Protein AF-A0A6S6XS51-F1 (afdb_monomer)

Structure (mmCIF, N/CA/C/O backbone):
data_AF-A0A6S6XS51-F1
#
_entry.id   AF-A0A6S6XS51-F1
#
loop_
_atom_site.group_PDB
_atom_site.id
_atom_site.type_symbol
_atom_site.label_atom_id
_atom_site.label_alt_id
_atom_site.label_comp_id
_atom_site.label_asym_id
_atom_site.label_entity_id
_atom_site.label_seq_id
_atom_site.pdbx_PDB_ins_code
_atom_site.Cartn_x
_atom_site.Cartn_y
_atom_site.Cartn_z
_atom_site.occupancy
_atom_site.B_iso_or_equiv
_atom_site.auth_seq_id
_atom_site.auth_comp_id
_atom_site.auth_asym_id
_atom_site.auth_atom_id
_atom_site.pdbx_PDB_model_num
ATOM 1 N N . MET A 1 1 ? -3.916 17.243 14.306 1.00 49.25 1 MET A N 1
ATOM 2 C CA . MET A 1 1 ? -4.806 17.433 13.132 1.00 49.25 1 MET A CA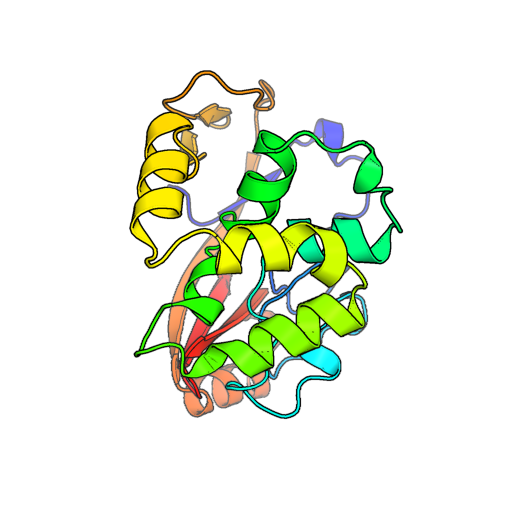 1
ATOM 3 C C . MET A 1 1 ? -4.189 16.606 12.017 1.00 49.25 1 MET A C 1
ATOM 5 O O . MET A 1 1 ? -2.986 16.738 11.854 1.00 49.25 1 MET A O 1
ATOM 9 N N . ASN A 1 2 ? -4.964 15.730 11.362 1.00 62.34 2 ASN A N 1
ATOM 10 C CA . ASN A 1 2 ? -4.573 14.542 10.555 1.00 62.34 2 ASN A CA 1
ATOM 11 C C . ASN A 1 2 ? -4.765 13.178 11.249 1.00 62.34 2 ASN A C 1
ATOM 13 O O . ASN A 1 2 ? -4.697 12.149 10.586 1.00 62.34 2 ASN A O 1
ATOM 17 N N . ASP A 1 3 ? -5.085 13.150 12.544 1.00 78.31 3 ASP A N 1
ATOM 18 C CA . ASP A 1 3 ? -5.261 11.900 13.296 1.00 78.31 3 ASP A CA 1
ATOM 19 C C . ASP A 1 3 ? -6.752 11.600 13.509 1.00 78.31 3 ASP A C 1
ATOM 21 O O . ASP A 1 3 ? -7.305 11.740 14.604 1.00 78.31 3 ASP A O 1
ATOM 25 N N . GLY A 1 4 ? -7.446 11.237 12.431 1.00 87.94 4 GLY A N 1
ATOM 26 C CA . GLY A 1 4 ? -8.860 10.878 12.506 1.00 87.94 4 GLY A CA 1
ATOM 27 C C . GLY A 1 4 ? -9.428 10.317 11.212 1.00 87.94 4 GLY A C 1
ATOM 28 O O . GLY A 1 4 ? -8.822 10.442 10.149 1.00 87.94 4 GLY A O 1
ATOM 29 N N . LEU A 1 5 ? -10.616 9.719 11.309 1.00 89.25 5 LEU A N 1
ATOM 30 C CA . LEU A 1 5 ? -11.435 9.427 10.139 1.00 89.25 5 LEU A CA 1
ATOM 31 C C . LEU A 1 5 ? -12.267 10.664 9.804 1.00 89.25 5 LEU A C 1
ATOM 33 O O . LEU A 1 5 ? -13.038 11.141 10.637 1.00 89.25 5 LEU A O 1
ATOM 37 N N . TYR A 1 6 ? -12.137 11.148 8.575 1.00 92.38 6 TYR A N 1
ATOM 38 C CA . TYR A 1 6 ? -12.893 12.279 8.052 1.00 92.38 6 TYR A CA 1
ATOM 39 C C . TYR A 1 6 ? -13.850 11.801 6.961 1.00 92.38 6 TYR A C 1
ATOM 41 O O . TYR A 1 6 ? -13.455 11.051 6.071 1.00 92.38 6 TYR A O 1
ATOM 49 N N . LEU A 1 7 ? -15.106 12.238 7.025 1.00 92.75 7 LEU A N 1
ATOM 50 C CA . LEU A 1 7 ? -16.171 11.823 6.115 1.00 92.75 7 LEU A CA 1
ATOM 51 C C . LEU A 1 7 ? -16.839 13.043 5.493 1.00 92.75 7 LEU A C 1
ATOM 53 O O . LEU A 1 7 ? -17.170 13.990 6.197 1.00 92.75 7 LEU A O 1
ATOM 57 N N . ASN A 1 8 ? -17.113 13.007 4.192 1.00 94.19 8 ASN A N 1
ATOM 58 C CA . ASN A 1 8 ? -18.037 13.960 3.582 1.00 94.19 8 ASN A CA 1
ATOM 59 C C . ASN A 1 8 ? -19.480 13.423 3.739 1.00 94.19 8 ASN A C 1
ATOM 61 O O . ASN A 1 8 ? -19.788 12.396 3.129 1.00 94.19 8 ASN A O 1
ATOM 65 N N . PRO A 1 9 ? -20.367 14.072 4.522 1.00 90.38 9 PRO A N 1
ATOM 66 C CA . PRO A 1 9 ? -21.686 13.521 4.862 1.00 90.38 9 PRO A CA 1
ATOM 67 C C . PRO A 1 9 ? -22.602 13.265 3.659 1.00 90.38 9 PRO A C 1
ATOM 69 O O . PRO A 1 9 ? -23.402 12.332 3.676 1.00 90.38 9 PRO A O 1
ATOM 72 N N . GLU A 1 10 ? -22.482 14.076 2.609 1.00 91.19 10 GLU A N 1
ATOM 73 C CA . GLU A 1 10 ? -23.309 13.959 1.407 1.00 91.19 10 GLU A CA 1
ATOM 74 C C . GLU A 1 10 ? -22.890 12.757 0.560 1.00 91.19 10 GLU A C 1
ATOM 76 O O . GLU A 1 10 ? -23.726 11.977 0.105 1.00 91.19 10 GLU A O 1
ATOM 81 N N . ARG A 1 11 ? -21.578 12.563 0.388 1.00 90.50 11 ARG A N 1
ATOM 82 C CA . ARG A 1 11 ? -21.014 11.500 -0.452 1.00 90.50 11 ARG A CA 1
ATOM 83 C C . ARG A 1 11 ? -21.170 10.111 0.155 1.00 90.50 11 ARG A C 1
ATOM 85 O O . ARG A 1 11 ? -21.240 9.153 -0.618 1.00 90.50 11 ARG A O 1
ATOM 92 N N . VAL A 1 12 ? -21.216 10.005 1.486 1.00 91.00 12 VAL A N 1
ATOM 93 C CA . VAL A 1 12 ? -21.324 8.724 2.214 1.00 91.00 12 VAL A CA 1
ATOM 94 C C . VAL A 1 12 ? -22.766 8.272 2.455 1.00 91.00 12 VAL A C 1
ATOM 96 O O . VAL A 1 12 ? -22.981 7.134 2.864 1.00 91.00 12 VAL A O 1
ATOM 99 N N . LYS A 1 13 ? -23.771 9.127 2.221 1.00 90.25 13 LYS A N 1
ATOM 100 C CA . LYS A 1 13 ? -25.168 8.812 2.554 1.00 90.25 13 LYS A CA 1
ATOM 101 C C . LYS A 1 13 ? -25.643 7.543 1.836 1.00 90.25 13 LYS A C 1
ATOM 103 O O . LYS A 1 13 ? -25.694 7.501 0.609 1.00 90.25 13 LYS A O 1
ATOM 108 N N . GLY A 1 14 ? -26.020 6.529 2.621 1.00 90.44 14 GLY A N 1
ATOM 109 C CA . GLY A 1 14 ? -26.513 5.243 2.118 1.00 90.44 14 GLY A CA 1
ATOM 110 C C . GLY A 1 14 ? -25.449 4.376 1.439 1.00 90.44 14 GLY A C 1
ATOM 111 O O . GLY A 1 14 ? -25.806 3.422 0.756 1.00 90.44 14 GLY A O 1
ATOM 112 N N . LYS A 1 15 ? -24.161 4.708 1.594 1.00 90.31 15 LYS A N 1
ATOM 113 C CA . LYS A 1 15 ? -23.052 3.946 1.022 1.00 90.31 15 LYS A CA 1
ATOM 114 C C . LYS A 1 15 ? -22.234 3.283 2.111 1.00 90.31 15 LYS A C 1
ATOM 116 O O . LYS A 1 15 ? -21.959 3.869 3.155 1.00 90.31 15 LYS A O 1
ATOM 121 N N . GLU A 1 16 ? -21.795 2.077 1.810 1.00 90.69 16 GLU A N 1
ATOM 122 C CA . GLU A 1 16 ? -20.793 1.378 2.593 1.00 90.69 16 GLU A CA 1
ATOM 123 C C . GLU A 1 16 ? -19.388 1.848 2.171 1.00 90.69 16 GLU A C 1
ATOM 125 O O . GLU A 1 16 ? -19.126 1.974 0.968 1.00 90.69 16 GLU A O 1
ATOM 130 N N . PRO A 1 17 ? -18.485 2.152 3.117 1.00 90.69 17 PRO A N 1
ATOM 131 C CA . PRO A 1 17 ? -17.127 2.559 2.787 1.00 90.69 17 PRO A CA 1
ATOM 132 C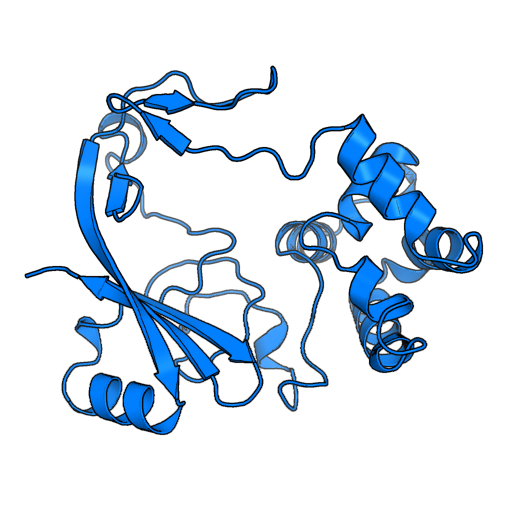 C . PRO A 1 17 ? -16.306 1.376 2.260 1.00 90.69 17 PRO A C 1
ATOM 134 O O . PRO A 1 17 ? -16.351 0.278 2.808 1.00 90.69 17 PRO A O 1
ATOM 137 N N . ILE A 1 18 ? -15.503 1.636 1.228 1.00 94.50 18 ILE A N 1
ATOM 138 C CA . ILE A 1 18 ? -14.438 0.739 0.775 1.00 94.50 18 ILE A CA 1
ATOM 139 C C . ILE A 1 18 ? -13.127 1.482 0.980 1.00 94.50 18 ILE A C 1
ATOM 141 O O . ILE A 1 18 ? -12.919 2.555 0.408 1.00 94.50 18 ILE A O 1
ATOM 145 N N . TYR A 1 19 ? -12.260 0.928 1.815 1.00 94.69 19 TYR A N 1
ATOM 146 C CA . TYR A 1 19 ? -10.977 1.537 2.129 1.00 94.69 19 TYR A CA 1
ATOM 147 C C . TYR A 1 19 ? -9.912 1.088 1.126 1.00 94.69 19 TYR A C 1
ATOM 149 O O . TYR A 1 19 ? -9.912 -0.054 0.673 1.00 94.69 19 TYR A O 1
ATOM 157 N N . VAL A 1 20 ? -9.003 1.990 0.767 1.00 95.44 20 VAL A N 1
ATOM 158 C CA . VAL A 1 20 ? -7.907 1.714 -0.168 1.00 95.44 20 VAL A CA 1
ATOM 159 C C . VAL A 1 20 ? -6.609 2.082 0.522 1.00 95.44 20 VAL A C 1
ATOM 161 O O . VAL A 1 20 ? -6.509 3.180 1.064 1.00 95.44 20 VAL A O 1
ATOM 164 N N . ASP A 1 21 ? -5.649 1.161 0.502 1.00 94.19 21 ASP A N 1
ATOM 165 C CA . ASP A 1 21 ? -4.347 1.312 1.157 1.00 94.19 21 ASP A CA 1
ATOM 166 C C . ASP A 1 21 ? -4.469 1.606 2.664 1.00 94.19 21 ASP A C 1
ATOM 168 O O . ASP A 1 21 ? -3.801 2.462 3.243 1.00 94.19 21 ASP A O 1
ATOM 172 N N . LEU A 1 22 ? -5.409 0.910 3.310 1.00 93.38 22 LEU A N 1
ATOM 173 C CA . LEU A 1 22 ? -5.670 1.047 4.736 1.00 93.38 22 LEU A CA 1
ATOM 174 C C . LEU A 1 22 ? -5.997 -0.317 5.339 1.00 93.38 22 LEU A C 1
ATOM 176 O O . LEU A 1 22 ? -7.063 -0.878 5.087 1.00 93.38 22 LEU A O 1
ATOM 180 N N . SER A 1 23 ? -5.097 -0.812 6.185 1.00 94.81 23 SER A N 1
ATOM 181 C CA . SER A 1 23 ? -5.157 -2.135 6.824 1.00 94.81 23 SER A CA 1
ATOM 182 C C . SER A 1 23 ? -6.182 -2.214 7.949 1.00 94.81 23 SER A C 1
ATOM 184 O O . SER A 1 23 ? -5.832 -2.431 9.112 1.00 94.81 23 SER A O 1
ATOM 186 N N . ILE A 1 24 ? -7.447 -1.961 7.622 1.00 95.69 24 ILE A N 1
ATOM 187 C CA . ILE A 1 24 ? -8.565 -2.028 8.561 1.00 95.69 24 ILE A CA 1
ATOM 188 C C . ILE A 1 24 ? -8.792 -3.459 9.053 1.00 95.69 24 ILE A C 1
ATOM 190 O O . ILE A 1 24 ? -8.670 -4.422 8.296 1.00 95.69 24 ILE A O 1
ATOM 194 N N . THR A 1 25 ? -9.154 -3.593 10.326 1.00 95.62 25 THR A N 1
ATOM 195 C CA . THR A 1 25 ? -9.423 -4.897 10.950 1.00 95.62 25 THR A CA 1
ATOM 196 C C . THR A 1 25 ? -10.759 -5.505 10.525 1.00 95.62 25 THR A C 1
ATOM 198 O O . THR A 1 25 ? -10.885 -6.725 10.540 1.00 95.62 25 THR A O 1
ATOM 201 N N . HIS A 1 26 ? -11.727 -4.677 10.115 1.00 94.25 26 HIS A N 1
ATOM 202 C CA . HIS A 1 26 ? -13.081 -5.090 9.729 1.00 94.25 26 HIS A CA 1
ATOM 203 C C . HIS A 1 26 ? -13.658 -4.164 8.647 1.00 94.25 26 HIS A C 1
ATOM 205 O O . HIS A 1 26 ? -13.450 -2.949 8.717 1.00 94.25 26 HIS A O 1
ATOM 211 N N . GLY A 1 27 ? -14.421 -4.726 7.702 1.00 95.38 27 GLY A N 1
ATOM 212 C CA . GLY A 1 27 ? -15.061 -4.019 6.587 1.00 95.38 27 GLY A CA 1
ATOM 213 C C . GLY A 1 27 ? -14.307 -4.153 5.259 1.00 95.38 27 GLY A C 1
ATOM 214 O O . GLY A 1 27 ? -13.221 -4.724 5.187 1.00 95.38 27 GLY A O 1
ATOM 215 N N . LYS A 1 28 ? -14.864 -3.605 4.179 1.00 97.31 28 LYS A N 1
ATOM 216 C CA . LYS A 1 28 ? -14.323 -3.789 2.822 1.00 97.31 28 LYS A CA 1
ATOM 217 C C . LYS A 1 28 ? -13.053 -2.974 2.585 1.00 97.31 28 LYS A C 1
ATOM 219 O O . LYS A 1 28 ? -13.068 -1.748 2.721 1.00 97.31 28 LYS A O 1
ATOM 224 N N . CYS A 1 29 ? -11.971 -3.629 2.161 1.00 97.25 29 CYS A N 1
ATOM 225 C CA . CYS A 1 29 ? -10.754 -2.934 1.737 1.00 97.25 29 CYS A CA 1
ATOM 226 C C . CYS A 1 29 ? -10.005 -3.568 0.569 1.00 97.25 29 CYS A C 1
ATOM 228 O O . CYS A 1 29 ? -10.083 -4.769 0.325 1.00 97.25 29 CYS A O 1
ATOM 230 N N . PHE A 1 30 ? -9.222 -2.729 -0.105 1.00 97.94 30 PHE A N 1
ATOM 231 C CA . PHE A 1 30 ? -8.054 -3.128 -0.878 1.00 97.94 30 PHE A CA 1
ATOM 232 C C . PHE A 1 30 ? -6.808 -2.668 -0.133 1.00 97.94 30 PHE A C 1
ATOM 234 O O . PHE A 1 30 ? -6.682 -1.486 0.189 1.00 97.94 30 PHE A O 1
ATOM 241 N N . ASP A 1 31 ? -5.896 -3.590 0.139 1.00 96.19 31 ASP A N 1
ATOM 242 C CA . ASP A 1 31 ? -4.691 -3.306 0.913 1.00 96.19 31 ASP A CA 1
ATOM 243 C C . ASP A 1 31 ? -3.518 -4.159 0.423 1.00 96.19 31 ASP A C 1
ATOM 245 O O . ASP A 1 31 ? -3.703 -5.207 -0.193 1.00 96.19 31 ASP A O 1
ATOM 249 N N . ASN A 1 32 ? -2.301 -3.722 0.715 1.00 95.38 32 ASN A N 1
ATOM 250 C CA . ASN A 1 32 ? -1.058 -4.429 0.433 1.00 95.38 32 ASN A CA 1
ATOM 251 C C . ASN A 1 32 ? -0.229 -4.682 1.702 1.00 95.38 32 ASN A C 1
ATOM 253 O O . ASN A 1 32 ? 0.829 -5.302 1.619 1.00 95.38 32 ASN A O 1
ATOM 257 N N . HIS A 1 33 ? -0.637 -4.222 2.884 1.00 95.25 33 HIS A N 1
ATOM 258 C CA . HIS A 1 33 ? 0.169 -4.411 4.086 1.00 95.25 33 HIS A CA 1
ATOM 259 C C . HIS A 1 33 ? 0.042 -5.838 4.628 1.00 95.25 33 HIS A C 1
ATOM 261 O O . HIS A 1 33 ? -0.990 -6.497 4.517 1.00 95.25 33 HIS A O 1
ATOM 267 N N . MET A 1 34 ? 1.111 -6.338 5.245 1.00 94.50 34 MET A N 1
ATOM 268 C CA . MET A 1 34 ? 1.072 -7.622 5.940 1.00 94.50 34 MET A CA 1
ATOM 269 C C . MET A 1 34 ? 0.577 -7.403 7.368 1.00 94.50 34 MET A C 1
ATOM 271 O O . MET A 1 34 ? 0.995 -6.457 8.028 1.00 94.50 34 MET A O 1
ATOM 275 N N . THR A 1 35 ? -0.304 -8.274 7.851 1.00 94.88 35 THR A N 1
ATOM 276 C CA . THR A 1 35 ? -0.790 -8.235 9.232 1.00 94.88 35 THR A CA 1
ATOM 277 C C . THR A 1 35 ? -1.264 -9.612 9.696 1.00 94.88 35 THR A C 1
ATOM 279 O O . THR A 1 35 ? -1.621 -10.474 8.877 1.00 94.88 35 THR A O 1
ATOM 282 N N . PHE A 1 36 ? -1.249 -9.831 11.014 1.00 94.50 36 PHE A N 1
ATOM 283 C CA . PHE A 1 36 ? -1.772 -11.050 11.630 1.00 94.50 36 PHE A CA 1
ATOM 284 C C . PHE A 1 36 ? -3.278 -10.976 11.915 1.00 94.50 36 PHE A C 1
ATOM 286 O O . PHE A 1 36 ? -3.915 -12.024 11.962 1.00 94.50 36 PHE A O 1
ATOM 293 N N . ILE A 1 37 ? -3.854 -9.775 12.067 1.00 94.81 37 ILE A N 1
ATOM 294 C CA . ILE A 1 37 ? -5.306 -9.613 12.232 1.00 94.81 37 ILE A CA 1
ATOM 295 C C . ILE A 1 37 ? -5.924 -9.672 10.839 1.00 94.81 37 ILE A C 1
ATOM 297 O O . ILE A 1 37 ? -5.778 -8.745 10.045 1.00 94.81 37 ILE A O 1
ATOM 301 N N . LYS A 1 38 ? -6.556 -10.799 10.511 1.00 92.25 38 LYS A N 1
ATOM 302 C CA . LYS A 1 38 ? -7.141 -11.020 9.189 1.00 92.25 38 LYS A CA 1
ATOM 303 C C . LYS A 1 38 ? -8.520 -10.379 9.106 1.00 92.25 38 LYS A C 1
ATOM 305 O O . LYS A 1 38 ? -9.388 -10.679 9.916 1.00 92.25 38 LYS A O 1
ATOM 310 N N . ASN A 1 39 ? -8.708 -9.551 8.085 1.00 95.75 39 ASN A N 1
ATOM 311 C CA . ASN A 1 39 ? -10.005 -9.023 7.698 1.00 95.75 39 ASN A CA 1
ATOM 312 C C . ASN A 1 39 ? -10.539 -9.848 6.509 1.00 95.75 39 ASN A C 1
ATOM 314 O O . ASN A 1 39 ? -9.950 -9.771 5.427 1.00 95.75 39 ASN A O 1
ATOM 318 N N . PRO A 1 40 ? -11.609 -10.646 6.684 1.00 95.06 40 PRO A N 1
ATOM 319 C CA . PRO A 1 40 ? -12.131 -11.522 5.634 1.00 95.06 40 PRO A CA 1
ATOM 320 C C . PRO A 1 40 ? -12.760 -10.766 4.454 1.00 95.06 40 PRO A C 1
ATOM 322 O O . PRO A 1 40 ? -12.913 -11.344 3.383 1.00 95.06 40 PRO A O 1
ATOM 325 N N . GLU A 1 41 ? -13.103 -9.487 4.624 1.00 97.12 41 GLU A N 1
ATOM 326 C CA . GLU A 1 41 ? -13.659 -8.634 3.565 1.00 97.12 41 GLU A CA 1
ATOM 327 C C . GLU A 1 41 ? -12.584 -7.817 2.829 1.00 97.12 41 GLU A C 1
ATOM 329 O O . GLU A 1 41 ? -12.902 -7.001 1.960 1.00 97.12 41 GLU A O 1
ATOM 334 N N . CYS A 1 42 ? -11.305 -8.014 3.168 1.00 97.25 42 CYS A N 1
ATOM 335 C CA . CYS A 1 42 ? -10.201 -7.328 2.514 1.00 97.25 42 CYS A CA 1
ATOM 336 C C . CYS A 1 42 ? -9.593 -8.166 1.393 1.00 97.25 42 CYS A C 1
ATOM 338 O O . CYS A 1 42 ? -9.213 -9.322 1.588 1.00 97.25 42 CYS A O 1
ATOM 340 N N . ILE A 1 43 ? -9.398 -7.540 0.238 1.00 97.56 43 ILE A N 1
ATOM 341 C CA . ILE A 1 43 ? -8.619 -8.109 -0.854 1.00 97.56 43 ILE A CA 1
ATOM 342 C C . ILE A 1 43 ? -7.178 -7.620 -0.696 1.00 97.56 43 ILE A C 1
ATOM 344 O O . ILE A 1 43 ? -6.886 -6.435 -0.865 1.00 97.56 43 ILE A O 1
ATOM 348 N N . ASN A 1 44 ? -6.274 -8.544 -0.367 1.00 96.94 44 ASN A N 1
ATOM 349 C CA . ASN A 1 44 ? -4.869 -8.240 -0.117 1.00 96.94 44 ASN A CA 1
ATOM 350 C C . ASN A 1 44 ? -3.971 -9.388 -0.614 1.00 96.94 44 ASN A C 1
ATOM 352 O O . ASN A 1 44 ? -4.149 -10.525 -0.172 1.00 96.94 44 ASN A O 1
ATOM 356 N N . PRO A 1 45 ? -2.985 -9.139 -1.496 1.00 96.62 45 PRO A N 1
ATOM 357 C CA . PRO A 1 45 ? -2.129 -10.198 -2.028 1.00 96.62 45 PRO A CA 1
ATOM 358 C C . PRO A 1 45 ? -1.252 -10.850 -0.949 1.00 96.62 45 PRO A C 1
ATOM 360 O O . PRO A 1 45 ? -0.859 -12.004 -1.080 1.00 96.62 45 PRO A O 1
ATOM 363 N N . ASN A 1 46 ? -0.989 -10.178 0.173 1.00 96.31 46 ASN A N 1
ATOM 364 C CA . ASN A 1 46 ? -0.177 -10.730 1.256 1.00 96.31 46 ASN A CA 1
ATOM 365 C C . ASN A 1 46 ? -0.862 -11.814 2.094 1.00 96.31 46 ASN A C 1
ATOM 367 O O . ASN A 1 46 ? -0.253 -12.329 3.031 1.00 96.31 46 ASN A O 1
ATOM 371 N N . ILE A 1 47 ? -2.084 -12.227 1.747 1.00 93.31 47 ILE A N 1
ATOM 372 C CA . ILE A 1 47 ? -2.691 -13.436 2.320 1.00 93.31 47 ILE A CA 1
ATOM 373 C C . ILE A 1 47 ? -1.971 -14.720 1.883 1.00 93.31 47 ILE A C 1
ATOM 375 O O . ILE A 1 47 ? -1.963 -15.680 2.647 1.00 93.31 47 ILE A O 1
ATOM 379 N N . ILE A 1 48 ? -1.347 -14.734 0.696 1.00 92.81 48 ILE A N 1
ATOM 380 C CA . ILE A 1 48 ? -0.583 -15.889 0.184 1.00 92.81 48 ILE A CA 1
ATOM 381 C C . ILE A 1 48 ? 0.920 -15.794 0.488 1.00 92.81 48 ILE A C 1
ATOM 383 O O . ILE A 1 48 ? 1.686 -16.698 0.149 1.00 92.81 48 ILE A O 1
ATOM 387 N N . ALA A 1 49 ? 1.368 -14.698 1.105 1.00 93.06 49 ALA A N 1
ATOM 388 C CA . ALA A 1 49 ? 2.766 -14.525 1.470 1.00 93.06 49 ALA A CA 1
ATOM 389 C C . ALA A 1 49 ? 3.149 -15.486 2.604 1.00 93.06 49 ALA A C 1
ATOM 391 O O . ALA A 1 49 ? 2.442 -15.608 3.603 1.00 93.06 49 ALA A O 1
ATOM 392 N N . LYS A 1 50 ? 4.305 -16.143 2.463 1.00 86.38 50 LYS A N 1
ATOM 393 C CA . LYS A 1 50 ? 4.816 -17.093 3.465 1.00 86.38 50 LYS A CA 1
ATOM 394 C C . LYS A 1 50 ? 5.272 -16.395 4.746 1.00 86.38 50 LYS A C 1
ATOM 396 O O . LYS A 1 50 ? 5.040 -16.891 5.843 1.00 86.38 50 LYS A O 1
ATOM 401 N N . ASP A 1 51 ? 5.945 -15.259 4.593 1.00 92.00 51 ASP A N 1
ATOM 402 C CA . ASP A 1 51 ? 6.504 -14.470 5.684 1.00 92.00 51 ASP A CA 1
ATOM 403 C C . ASP A 1 51 ? 6.744 -13.012 5.254 1.00 92.00 51 ASP A C 1
ATOM 405 O O . ASP A 1 51 ? 6.562 -12.641 4.091 1.00 92.00 51 ASP A O 1
ATOM 409 N N . TYR A 1 52 ? 7.193 -12.196 6.210 1.00 92.38 52 TYR A N 1
ATOM 410 C CA . TYR A 1 52 ? 7.467 -10.772 6.028 1.00 92.38 52 TYR A CA 1
ATOM 411 C C . TYR A 1 52 ? 8.475 -10.451 4.913 1.00 92.38 52 TYR A C 1
ATOM 413 O O . TYR A 1 52 ? 8.370 -9.405 4.282 1.00 92.38 52 TYR A O 1
ATOM 421 N N . TYR A 1 53 ? 9.466 -11.306 4.665 1.00 94.31 53 TYR A N 1
ATOM 422 C CA . TYR A 1 53 ? 10.516 -11.053 3.674 1.00 94.31 53 TYR A CA 1
ATOM 423 C C . TYR A 1 53 ? 10.118 -11.470 2.257 1.00 94.31 53 TYR A C 1
ATOM 425 O O . TYR A 1 53 ? 10.764 -11.043 1.304 1.00 94.31 53 TYR A O 1
ATOM 433 N N . HIS A 1 54 ? 9.050 -12.258 2.121 1.00 95.44 54 HIS A N 1
ATOM 434 C CA . HIS A 1 54 ? 8.490 -12.693 0.840 1.00 95.44 54 HIS A CA 1
ATOM 435 C C . HIS A 1 54 ? 7.162 -11.999 0.498 1.00 95.44 54 HIS A C 1
ATOM 437 O O . HIS A 1 54 ? 6.532 -12.329 -0.511 1.00 95.44 54 HIS A O 1
ATOM 443 N N . LYS A 1 55 ? 6.727 -11.043 1.328 1.00 95.62 55 LYS A N 1
ATOM 444 C CA . LYS A 1 55 ? 5.511 -10.255 1.108 1.00 95.62 55 LYS A CA 1
ATOM 445 C C . LYS A 1 55 ? 5.574 -9.473 -0.209 1.00 95.62 55 LYS A C 1
ATOM 447 O O . LYS A 1 55 ? 6.638 -9.010 -0.622 1.00 95.62 55 LYS A O 1
ATOM 452 N N . TYR A 1 56 ? 4.419 -9.269 -0.827 1.00 96.88 56 TYR A N 1
ATOM 453 C CA . TYR A 1 56 ? 4.204 -8.232 -1.819 1.00 96.88 56 TYR A CA 1
ATOM 454 C C . TYR A 1 56 ? 4.577 -6.880 -1.211 1.00 96.88 56 TYR A C 1
ATOM 456 O O . TYR A 1 56 ? 4.120 -6.510 -0.125 1.00 96.88 56 TYR A O 1
ATOM 464 N N . ASN A 1 57 ? 5.457 -6.180 -1.914 1.00 93.31 57 ASN A N 1
ATOM 465 C CA . ASN A 1 57 ? 6.093 -4.940 -1.491 1.00 93.31 57 ASN A CA 1
ATOM 466 C C . ASN A 1 57 ? 5.874 -3.794 -2.492 1.00 93.31 57 ASN A C 1
ATOM 468 O O . ASN A 1 57 ? 6.568 -2.785 -2.405 1.00 93.31 57 ASN A O 1
ATOM 472 N N . GLY A 1 58 ? 4.963 -3.971 -3.452 1.00 95.62 58 GLY A N 1
ATOM 473 C CA . GLY A 1 58 ? 4.509 -2.898 -4.330 1.00 95.62 58 GLY A CA 1
ATOM 474 C C . GLY A 1 58 ? 3.294 -2.178 -3.760 1.00 95.62 58 GLY A C 1
ATOM 475 O O . GLY A 1 58 ? 2.727 -2.603 -2.755 1.00 95.62 58 GLY A O 1
ATOM 476 N N . SER A 1 59 ? 2.873 -1.100 -4.414 1.00 96.19 59 SER A N 1
ATOM 477 C CA . SER A 1 59 ? 1.715 -0.307 -3.993 1.00 96.19 59 SER A CA 1
ATOM 478 C C . SER A 1 59 ? 0.386 -1.040 -4.149 1.00 96.19 59 SER A C 1
ATOM 480 O O . SER A 1 59 ? 0.234 -1.938 -4.990 1.00 96.19 59 SER A O 1
ATOM 482 N N . THR A 1 60 ? -0.620 -0.585 -3.399 1.00 97.00 60 THR A N 1
ATOM 483 C CA . THR A 1 60 ? -2.018 -0.972 -3.629 1.00 97.00 60 THR A CA 1
ATOM 484 C C . THR A 1 60 ? -2.462 -0.597 -5.053 1.00 97.00 60 THR A C 1
ATOM 486 O O . THR A 1 60 ? -3.187 -1.358 -5.687 1.00 97.00 60 THR A O 1
ATOM 489 N N . LEU A 1 61 ? -1.956 0.503 -5.630 1.00 96.06 61 LEU A N 1
ATOM 490 C CA . LEU A 1 61 ? -2.230 0.878 -7.025 1.00 96.06 61 LEU A CA 1
ATOM 491 C C . LEU A 1 61 ? -1.778 -0.198 -8.024 1.00 96.06 61 LEU A C 1
ATOM 493 O O . LEU A 1 61 ? -2.569 -0.615 -8.869 1.00 96.06 61 LEU A O 1
ATOM 497 N N . SER A 1 62 ? -0.522 -0.643 -7.943 1.00 96.56 62 SER A N 1
ATOM 498 C CA . SER A 1 62 ? 0.012 -1.659 -8.860 1.00 96.56 62 SER A CA 1
ATOM 499 C C . SER A 1 62 ? -0.707 -2.997 -8.707 1.00 96.56 62 SER A C 1
ATOM 501 O O . SER A 1 62 ? -0.969 -3.668 -9.705 1.00 96.56 62 SER A O 1
ATOM 503 N N . PHE A 1 63 ? -1.116 -3.334 -7.481 1.00 97.25 63 PHE A N 1
ATOM 504 C CA . PHE A 1 63 ? -1.968 -4.490 -7.220 1.00 97.25 63 PHE A CA 1
ATOM 505 C C . PHE A 1 63 ? -3.337 -4.361 -7.908 1.00 97.25 63 PHE A C 1
ATOM 507 O O . PHE A 1 63 ? -3.744 -5.269 -8.627 1.00 97.25 63 PHE A O 1
ATOM 514 N N . LEU A 1 64 ? -4.027 -3.226 -7.755 1.00 97.56 64 LEU A N 1
ATOM 515 C CA . LEU A 1 64 ? -5.324 -2.995 -8.399 1.00 97.56 64 LEU A CA 1
ATOM 516 C C . LEU A 1 64 ? -5.227 -3.031 -9.927 1.00 97.56 64 LEU A C 1
ATOM 518 O O . LEU A 1 64 ? -6.106 -3.571 -10.591 1.00 97.56 64 LEU A O 1
ATOM 522 N N . ILE A 1 65 ? -4.159 -2.478 -10.498 1.00 97.25 65 ILE A N 1
ATOM 523 C CA . ILE A 1 65 ? -3.925 -2.511 -11.945 1.00 97.25 65 ILE A CA 1
ATOM 524 C C . ILE A 1 65 ? -3.835 -3.952 -12.462 1.00 97.25 65 ILE A C 1
ATOM 526 O O . ILE A 1 65 ? -4.425 -4.247 -13.502 1.00 97.25 65 ILE A O 1
ATOM 530 N N . ALA A 1 66 ? -3.141 -4.830 -11.733 1.00 96.25 66 ALA A N 1
ATOM 531 C CA . ALA A 1 66 ? -3.064 -6.250 -12.058 1.00 96.25 66 ALA A CA 1
ATOM 532 C C . ALA A 1 66 ? -4.413 -6.958 -11.856 1.00 96.25 66 ALA A C 1
ATOM 534 O O . ALA A 1 66 ? -4.875 -7.661 -12.747 1.00 96.25 66 ALA A O 1
ATOM 535 N N . LEU A 1 67 ? -5.083 -6.715 -10.723 1.00 96.75 67 LEU A N 1
ATOM 536 C CA . LEU A 1 67 ? -6.365 -7.338 -10.379 1.00 96.75 67 LEU A CA 1
ATOM 537 C C . LEU A 1 67 ? -7.474 -7.033 -11.397 1.00 96.75 67 LEU A C 1
ATOM 539 O O . LEU A 1 67 ? -8.312 -7.884 -11.664 1.00 96.75 67 LEU A O 1
ATOM 543 N N . TYR A 1 68 ? -7.486 -5.818 -11.950 1.00 97.06 68 TYR A N 1
ATOM 544 C CA . TYR A 1 68 ? -8.445 -5.392 -12.973 1.00 97.06 68 TYR A CA 1
ATOM 545 C C . TYR A 1 68 ? -7.927 -5.580 -14.409 1.00 97.06 68 TYR A C 1
ATOM 547 O O . TYR A 1 68 ? -8.468 -4.960 -15.328 1.00 97.06 68 TYR A O 1
ATOM 555 N N . GLU A 1 69 ? -6.871 -6.379 -14.600 1.00 95.81 69 GLU A N 1
ATOM 556 C CA . GLU A 1 69 ? -6.349 -6.803 -15.909 1.00 95.81 69 GLU A CA 1
ATOM 557 C C . GLU A 1 69 ? -6.136 -5.636 -16.887 1.00 95.81 69 GLU A C 1
ATOM 559 O O . GLU A 1 69 ? -6.501 -5.666 -18.066 1.00 95.81 69 GLU A O 1
ATOM 564 N N . ARG A 1 70 ? -5.569 -4.535 -16.386 1.00 97.06 70 ARG A N 1
ATOM 565 C CA . ARG A 1 70 ? -5.349 -3.351 -17.217 1.00 97.06 70 ARG A CA 1
ATOM 566 C C . ARG A 1 70 ? -4.298 -3.640 -18.286 1.00 97.06 70 ARG A C 1
ATOM 568 O O . ARG A 1 70 ? -3.189 -4.076 -17.998 1.00 97.06 70 ARG A O 1
ATOM 575 N N . ASP A 1 71 ? -4.620 -3.279 -19.523 1.00 96.31 71 ASP A N 1
ATOM 576 C CA . ASP A 1 71 ? -3.708 -3.414 -20.657 1.00 96.31 71 ASP A CA 1
ATOM 577 C C . ASP A 1 71 ? -2.559 -2.390 -20.598 1.00 96.31 71 ASP A C 1
ATOM 579 O O . ASP A 1 71 ? -2.689 -1.242 -21.040 1.00 96.31 71 ASP A O 1
ATOM 583 N N . LEU A 1 72 ? -1.419 -2.824 -20.055 1.00 98.00 72 LEU A N 1
ATOM 584 C CA . LEU A 1 72 ? -0.216 -2.002 -19.911 1.00 98.00 72 LEU A CA 1
ATOM 585 C C . LEU A 1 72 ? 0.501 -1.709 -21.234 1.00 98.00 72 LEU A C 1
ATOM 587 O O . LEU A 1 72 ? 1.321 -0.795 -21.271 1.00 98.00 72 LEU A O 1
ATOM 591 N N . SER A 1 73 ? 0.173 -2.394 -22.337 1.00 97.38 73 SER A N 1
ATOM 592 C CA . SER A 1 73 ? 0.767 -2.078 -23.649 1.00 97.38 73 SER A CA 1
ATOM 593 C C . SER A 1 73 ? 0.395 -0.673 -24.141 1.00 97.38 73 SER A C 1
ATOM 595 O O . SER A 1 73 ? 1.096 -0.082 -24.960 1.00 97.38 73 SER A O 1
ATOM 597 N N . LYS A 1 74 ? -0.691 -0.111 -23.596 1.00 96.00 74 LYS A N 1
ATOM 598 C CA . LYS A 1 74 ? -1.195 1.236 -23.892 1.00 96.00 74 LYS A CA 1
ATOM 599 C C . LYS A 1 74 ? -0.661 2.303 -22.938 1.00 96.00 74 LYS A C 1
ATOM 601 O O . LYS A 1 74 ? -1.009 3.475 -23.080 1.00 96.00 74 LYS A O 1
ATOM 606 N N . TYR A 1 75 ? 0.115 1.914 -21.929 1.00 98.12 75 TYR A N 1
ATOM 607 C CA . TYR A 1 75 ? 0.586 2.837 -20.907 1.00 98.12 75 TYR A CA 1
ATOM 608 C C . TYR A 1 75 ? 1.838 3.553 -21.408 1.00 98.12 75 TYR A C 1
ATOM 610 O O . TYR A 1 75 ? 2.761 2.956 -21.954 1.00 98.12 75 TYR A O 1
ATOM 618 N N . SER A 1 76 ? 1.882 4.862 -21.191 1.00 98.31 76 SER A N 1
ATOM 619 C CA . SER A 1 76 ? 3.090 5.649 -21.418 1.00 98.31 76 SER A CA 1
ATOM 620 C C . SER A 1 76 ? 4.197 5.248 -20.439 1.00 98.31 76 SER A C 1
ATOM 622 O O . SER A 1 76 ? 3.924 4.821 -19.315 1.00 98.31 76 SER A O 1
ATOM 624 N N . GLN A 1 77 ? 5.456 5.508 -20.806 1.00 97.69 77 GLN A N 1
ATOM 625 C CA . GLN A 1 77 ? 6.606 5.322 -19.912 1.00 97.69 77 GLN A CA 1
ATOM 626 C C . GLN A 1 77 ? 6.399 6.005 -18.550 1.00 97.69 77 GLN A C 1
ATOM 628 O O . GLN A 1 77 ? 6.741 5.447 -17.513 1.00 97.69 77 GLN A O 1
ATOM 633 N N . LYS A 1 78 ? 5.781 7.194 -18.539 1.00 97.75 78 LYS A N 1
ATOM 634 C CA . LYS A 1 78 ? 5.463 7.925 -17.306 1.00 97.75 78 LYS A CA 1
ATOM 635 C C . LYS A 1 78 ? 4.502 7.141 -16.405 1.00 97.75 78 LYS A C 1
ATOM 637 O O . LYS A 1 78 ? 4.696 7.115 -15.196 1.00 97.75 78 LYS A O 1
ATOM 642 N N . GLN A 1 79 ? 3.475 6.509 -16.971 1.00 97.62 79 GLN A N 1
ATOM 643 C CA . GLN A 1 79 ? 2.527 5.697 -16.200 1.00 97.62 79 GLN A CA 1
ATOM 644 C C . GLN A 1 79 ? 3.188 4.424 -15.660 1.00 97.62 79 GLN A C 1
ATOM 646 O O . GLN A 1 79 ? 2.976 4.088 -14.499 1.00 97.62 79 GLN A O 1
ATOM 651 N N . LEU A 1 80 ? 4.031 3.763 -16.458 1.00 98.38 80 LEU A N 1
ATOM 652 C CA . LEU A 1 80 ? 4.786 2.585 -16.016 1.00 98.38 80 LEU A CA 1
ATOM 653 C C . LEU A 1 80 ? 5.776 2.933 -14.892 1.00 98.38 80 LEU A C 1
ATOM 655 O O . LEU A 1 80 ? 5.838 2.237 -13.883 1.00 98.38 80 LEU A O 1
ATOM 659 N N . ASN A 1 81 ? 6.483 4.060 -15.009 1.00 98.12 81 ASN A N 1
ATOM 660 C CA . ASN A 1 81 ? 7.344 4.565 -13.940 1.00 98.12 81 ASN A CA 1
ATOM 661 C C . ASN A 1 81 ? 6.548 4.864 -12.666 1.00 98.12 81 ASN A C 1
ATOM 663 O O . ASN A 1 81 ? 6.983 4.486 -11.584 1.00 98.12 81 ASN A O 1
ATOM 667 N N . ALA A 1 82 ? 5.371 5.492 -12.779 1.00 97.00 82 ALA A N 1
ATOM 668 C CA . ALA A 1 82 ? 4.509 5.763 -11.629 1.00 97.00 82 ALA A CA 1
ATOM 669 C C . ALA A 1 82 ? 4.113 4.473 -10.889 1.00 97.00 82 ALA A C 1
ATOM 671 O O . ALA A 1 82 ? 4.184 4.431 -9.664 1.00 97.00 82 ALA A O 1
ATOM 672 N N . MET A 1 83 ? 3.781 3.399 -11.613 1.00 97.31 83 MET A N 1
ATOM 673 C CA . MET A 1 83 ? 3.498 2.089 -11.007 1.00 97.31 83 MET A CA 1
ATOM 674 C C . MET A 1 83 ? 4.689 1.506 -10.229 1.00 97.31 83 MET A C 1
ATOM 676 O O . MET A 1 83 ? 4.497 0.818 -9.227 1.00 97.31 83 MET A O 1
ATOM 680 N N . ILE A 1 84 ? 5.913 1.767 -10.690 1.00 97.88 84 ILE A N 1
ATOM 681 C CA . ILE A 1 84 ? 7.145 1.299 -10.044 1.00 97.88 84 ILE A CA 1
ATOM 682 C C . ILE A 1 84 ? 7.454 2.107 -8.774 1.00 97.88 84 ILE A C 1
ATOM 684 O O . ILE A 1 84 ? 7.904 1.539 -7.780 1.00 97.88 84 ILE A O 1
ATOM 688 N N . VAL A 1 85 ? 7.237 3.425 -8.792 1.00 97.25 85 VAL A N 1
ATOM 689 C CA . VAL A 1 85 ? 7.705 4.303 -7.705 1.00 97.25 85 VAL A CA 1
ATOM 690 C C . VAL A 1 85 ? 6.666 4.614 -6.634 1.00 97.25 85 VAL A C 1
ATOM 692 O O . VAL A 1 85 ? 7.057 4.972 -5.525 1.00 97.25 85 VAL A O 1
ATOM 695 N N . ILE A 1 86 ? 5.366 4.499 -6.927 1.00 94.38 86 ILE A N 1
ATOM 696 C CA . ILE A 1 86 ? 4.325 4.681 -5.904 1.00 94.38 86 ILE A CA 1
ATOM 697 C C . ILE A 1 86 ? 4.502 3.583 -4.848 1.00 94.38 86 ILE A C 1
ATOM 699 O O . ILE A 1 86 ? 4.668 2.409 -5.182 1.00 94.38 86 ILE A O 1
ATOM 703 N N . ASP A 1 87 ? 4.551 4.002 -3.583 1.00 90.62 87 ASP A N 1
ATOM 704 C CA . ASP A 1 87 ? 4.960 3.225 -2.400 1.00 90.62 87 ASP A CA 1
ATOM 705 C C . ASP A 1 87 ? 6.346 2.559 -2.488 1.00 90.62 87 ASP A C 1
ATOM 707 O O . ASP A 1 87 ? 6.701 1.709 -1.672 1.00 90.62 87 ASP A O 1
ATOM 711 N N . GLY A 1 88 ? 7.180 2.993 -3.437 1.00 93.31 88 GLY A N 1
ATOM 712 C CA . GLY A 1 88 ? 8.593 2.641 -3.521 1.00 93.31 88 GLY A CA 1
ATOM 713 C C . GLY A 1 88 ? 8.875 1.183 -3.880 1.00 93.31 88 GLY A C 1
ATOM 714 O O . GLY A 1 88 ? 9.809 0.605 -3.316 1.00 93.31 88 GLY A O 1
ATOM 715 N N . TRP A 1 89 ? 8.105 0.577 -4.794 1.00 95.62 89 TRP A N 1
ATOM 716 C CA . TRP A 1 89 ? 8.310 -0.818 -5.212 1.00 95.62 89 TRP A CA 1
ATOM 717 C C . TRP A 1 89 ? 9.724 -1.058 -5.766 1.00 95.62 89 TRP A C 1
ATOM 719 O O . TRP A 1 89 ? 10.342 -2.082 -5.475 1.00 95.62 89 TRP A O 1
ATOM 729 N N . ASP A 1 90 ? 10.281 -0.065 -6.466 1.00 97.31 90 ASP A N 1
ATOM 730 C CA . ASP A 1 90 ? 11.675 -0.003 -6.929 1.00 97.31 90 ASP A CA 1
ATOM 731 C C . ASP A 1 90 ? 12.712 -0.326 -5.837 1.00 97.31 90 ASP A C 1
ATOM 733 O O . ASP A 1 90 ? 13.763 -0.910 -6.113 1.00 97.31 90 ASP A O 1
ATOM 737 N N . ALA A 1 91 ? 12.414 -0.028 -4.568 1.00 95.94 91 ALA A N 1
ATOM 738 C CA . ALA A 1 91 ? 13.274 -0.388 -3.448 1.00 95.94 91 ALA A CA 1
ATOM 739 C C . ALA A 1 91 ? 13.559 -1.896 -3.382 1.00 95.94 91 ALA A C 1
ATOM 741 O O . ALA A 1 91 ? 14.664 -2.273 -2.993 1.00 95.94 91 ALA A O 1
ATOM 742 N N . GLY A 1 92 ? 12.598 -2.744 -3.764 1.00 95.56 92 GLY A N 1
ATOM 743 C CA . GLY A 1 92 ? 12.773 -4.195 -3.805 1.00 95.56 92 GLY A CA 1
ATOM 744 C C . GLY A 1 92 ? 13.888 -4.629 -4.756 1.00 95.56 92 GLY A C 1
ATOM 745 O O . GLY A 1 92 ? 14.630 -5.557 -4.445 1.00 95.56 92 GLY A O 1
ATOM 746 N N . TYR A 1 93 ? 14.060 -3.914 -5.869 1.00 97.44 93 TYR A N 1
ATOM 747 C CA . TYR A 1 93 ? 15.042 -4.240 -6.900 1.00 97.44 93 TYR A CA 1
ATOM 748 C C . TYR A 1 93 ? 16.468 -3.790 -6.548 1.00 97.44 93 TYR A C 1
ATOM 750 O O . TYR A 1 93 ? 17.435 -4.492 -6.865 1.00 97.44 93 TYR A O 1
ATOM 758 N N . TYR A 1 94 ? 16.604 -2.624 -5.901 1.00 97.25 94 TYR A N 1
ATOM 759 C CA . TYR A 1 94 ? 17.903 -1.965 -5.693 1.00 97.25 94 TYR A CA 1
ATOM 760 C C . TYR A 1 94 ? 18.413 -1.987 -4.249 1.00 97.25 94 TYR A C 1
ATOM 762 O O . TYR A 1 94 ? 19.621 -2.114 -4.038 1.00 97.25 94 TYR A O 1
ATOM 770 N N . LYS A 1 95 ? 17.548 -1.851 -3.230 1.00 94.75 95 LYS A N 1
ATOM 771 C CA . LYS A 1 95 ? 18.025 -1.715 -1.840 1.00 94.75 95 LYS A CA 1
ATOM 772 C C . LYS A 1 95 ? 18.752 -2.973 -1.376 1.00 94.75 95 LYS A C 1
ATOM 774 O O . LYS A 1 95 ? 18.418 -4.090 -1.768 1.00 94.75 95 LYS A O 1
ATOM 779 N N . TYR A 1 96 ? 19.718 -2.772 -0.479 1.00 94.50 96 TYR A N 1
ATOM 780 C CA . TYR A 1 96 ? 20.514 -3.846 0.120 1.00 94.50 96 TYR A CA 1
ATOM 781 C C . TYR A 1 96 ? 21.179 -4.731 -0.942 1.00 94.50 96 TYR A C 1
ATOM 783 O O . TYR A 1 96 ? 21.108 -5.955 -0.863 1.00 94.50 96 TYR A O 1
ATOM 791 N N . ASN A 1 97 ? 21.766 -4.100 -1.963 1.00 94.19 97 ASN A N 1
ATOM 792 C CA . ASN A 1 97 ? 22.385 -4.769 -3.109 1.00 94.19 97 ASN A CA 1
ATOM 793 C C . ASN A 1 97 ? 21.430 -5.749 -3.817 1.00 94.19 97 ASN A C 1
ATOM 795 O O . ASN A 1 97 ? 21.832 -6.826 -4.248 1.00 94.19 97 ASN A O 1
ATOM 799 N N . GLY A 1 98 ? 20.146 -5.386 -3.912 1.00 95.00 98 GLY A N 1
ATOM 800 C CA . GLY A 1 98 ? 19.123 -6.205 -4.562 1.00 95.00 98 GLY A CA 1
ATOM 801 C C . GLY A 1 98 ? 18.686 -7.438 -3.771 1.00 95.00 98 GLY A C 1
ATOM 802 O O . GLY A 1 98 ? 18.159 -8.372 -4.366 1.00 95.00 98 GLY A O 1
ATOM 803 N N . LYS A 1 99 ? 18.852 -7.455 -2.440 1.00 95.69 99 LYS A N 1
ATOM 804 C CA . LYS A 1 99 ? 18.453 -8.583 -1.571 1.00 95.69 99 LYS A CA 1
ATOM 805 C C . LYS A 1 99 ? 17.021 -9.088 -1.808 1.00 95.69 99 LYS A C 1
ATOM 807 O O . LYS A 1 99 ? 16.758 -10.268 -1.613 1.00 95.69 99 LYS A O 1
ATOM 812 N N . PHE A 1 100 ? 16.099 -8.203 -2.190 1.00 96.31 100 PHE A N 1
ATOM 813 C CA . PHE A 1 100 ? 14.682 -8.524 -2.406 1.00 96.31 100 PHE A CA 1
ATOM 814 C C . PHE A 1 100 ? 14.276 -8.521 -3.889 1.00 96.31 100 PHE A C 1
ATOM 816 O O . PHE A 1 100 ? 13.083 -8.534 -4.199 1.00 96.31 100 PHE A O 1
ATOM 823 N N . ARG A 1 101 ? 15.252 -8.519 -4.808 1.00 97.38 101 ARG A N 1
ATOM 824 C CA . ARG A 1 101 ? 15.012 -8.422 -6.252 1.00 97.38 101 ARG A CA 1
ATOM 825 C C . ARG A 1 101 ? 14.159 -9.575 -6.760 1.00 97.38 101 ARG A C 1
ATOM 827 O O . ARG A 1 101 ? 13.166 -9.341 -7.440 1.00 97.38 101 ARG A O 1
ATOM 834 N N . ASP A 1 102 ? 14.499 -10.800 -6.374 1.00 97.69 102 ASP A N 1
ATOM 835 C CA . ASP A 1 102 ? 13.768 -11.988 -6.819 1.00 97.69 102 ASP A CA 1
ATOM 836 C C . ASP A 1 102 ? 12.344 -12.020 -6.264 1.00 97.69 102 ASP A C 1
ATOM 838 O O . ASP A 1 102 ? 11.416 -12.392 -6.975 1.00 97.69 102 ASP A O 1
ATOM 842 N N . VAL A 1 103 ? 12.141 -11.561 -5.023 1.00 97.25 103 VAL A N 1
ATOM 843 C CA . VAL A 1 103 ? 10.801 -11.429 -4.425 1.00 97.25 103 VAL A CA 1
ATOM 844 C C . VAL A 1 103 ? 9.950 -10.481 -5.265 1.00 97.25 103 VAL A C 1
ATOM 846 O O . VAL A 1 103 ? 8.850 -10.842 -5.675 1.00 97.25 103 VAL A O 1
ATOM 849 N N . MET A 1 104 ? 10.481 -9.300 -5.583 1.00 97.19 104 MET A N 1
ATOM 850 C CA . MET A 1 104 ? 9.802 -8.321 -6.430 1.00 97.19 104 MET A CA 1
ATOM 851 C C . MET A 1 104 ? 9.488 -8.875 -7.828 1.00 97.19 104 MET A C 1
ATOM 853 O O . MET A 1 104 ? 8.352 -8.757 -8.283 1.00 97.19 104 MET A O 1
ATOM 857 N N . ILE A 1 105 ? 10.459 -9.512 -8.494 1.00 98.19 105 ILE A N 1
ATOM 858 C CA . ILE A 1 105 ? 10.273 -10.108 -9.827 1.00 98.19 105 ILE A CA 1
ATOM 859 C C . ILE A 1 105 ? 9.207 -11.208 -9.791 1.00 98.19 105 ILE A C 1
ATOM 861 O O . ILE A 1 105 ? 8.370 -11.275 -10.688 1.00 98.19 105 ILE A O 1
ATOM 865 N N . ASN A 1 106 ? 9.201 -12.054 -8.762 1.00 97.88 106 ASN A N 1
ATOM 866 C CA . ASN A 1 106 ? 8.210 -13.120 -8.625 1.00 97.88 106 ASN A CA 1
ATOM 867 C C . ASN A 1 106 ? 6.790 -12.561 -8.479 1.00 97.88 106 ASN A C 1
ATOM 869 O O . ASN A 1 106 ? 5.874 -13.073 -9.117 1.00 97.88 106 ASN A O 1
ATOM 873 N N . TRP A 1 107 ? 6.610 -11.479 -7.716 1.00 98.00 107 TRP A N 1
ATOM 874 C CA . TRP A 1 107 ? 5.324 -10.780 -7.646 1.00 98.00 107 TRP A CA 1
ATOM 875 C C . TRP A 1 107 ? 4.931 -10.139 -8.979 1.00 98.00 107 TRP A C 1
ATOM 877 O O . TRP A 1 107 ? 3.783 -10.262 -9.391 1.00 98.00 107 TRP A O 1
ATOM 887 N N . MET A 1 108 ? 5.873 -9.514 -9.694 1.00 97.81 108 MET A N 1
ATOM 888 C CA . MET A 1 108 ? 5.604 -8.963 -11.028 1.00 97.81 108 MET A CA 1
ATOM 889 C C . MET A 1 108 ? 5.172 -10.036 -12.031 1.00 97.81 108 MET A C 1
ATOM 891 O O . MET A 1 108 ? 4.268 -9.784 -12.821 1.00 97.81 108 MET A O 1
ATOM 895 N N . LYS A 1 109 ? 5.789 -11.222 -11.984 1.00 98.06 109 LYS A N 1
ATOM 896 C CA . LYS A 1 109 ? 5.412 -12.373 -12.816 1.00 98.06 109 LYS A CA 1
ATOM 897 C C . LYS A 1 109 ? 4.041 -12.916 -12.445 1.00 98.06 109 LYS A C 1
ATOM 899 O O . LYS A 1 109 ? 3.245 -13.183 -13.332 1.00 98.06 109 LYS A O 1
ATOM 904 N N . LEU A 1 110 ? 3.755 -13.043 -11.148 1.00 97.12 110 LEU A N 1
ATOM 905 C CA . LEU A 1 110 ? 2.446 -13.492 -10.667 1.00 97.12 110 LEU A CA 1
ATOM 906 C C . LEU A 1 110 ? 1.320 -12.545 -11.103 1.00 97.12 110 LEU A C 1
ATOM 908 O O . LEU A 1 110 ? 0.206 -12.986 -11.350 1.00 97.12 110 LEU A O 1
ATOM 912 N N . PHE A 1 111 ? 1.618 -11.252 -11.198 1.00 97.06 111 PHE A N 1
ATOM 913 C CA . PHE A 1 111 ? 0.702 -10.222 -11.686 1.00 97.06 111 PHE A CA 1
ATOM 914 C C . PHE A 1 111 ? 0.770 -10.008 -13.205 1.00 97.06 111 PHE A C 1
ATOM 916 O O . PHE A 1 111 ? 0.067 -9.144 -13.718 1.00 97.06 111 PHE A O 1
ATOM 923 N N . GLU A 1 112 ? 1.630 -10.746 -13.914 1.00 97.31 112 GLU A N 1
ATOM 924 C CA . GLU A 1 112 ? 1.847 -10.656 -15.366 1.00 97.31 112 GLU A CA 1
ATOM 925 C C . GLU A 1 112 ? 2.232 -9.251 -15.882 1.00 97.31 112 GLU A C 1
ATOM 927 O O . GLU A 1 112 ? 2.035 -8.900 -17.051 1.00 97.31 112 GLU A O 1
ATOM 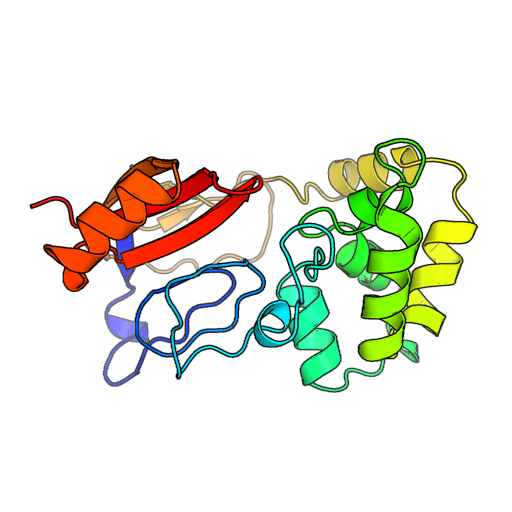932 N N . VAL A 1 113 ? 2.825 -8.430 -15.009 1.00 97.50 113 VAL A N 1
ATOM 933 C CA . VAL A 1 113 ? 3.290 -7.066 -15.323 1.00 97.50 113 VAL A CA 1
ATOM 934 C C . VAL A 1 113 ? 4.797 -6.995 -15.581 1.00 97.50 113 VAL A C 1
ATOM 936 O O . VAL A 1 113 ? 5.306 -5.956 -16.008 1.00 97.50 113 VAL A O 1
ATOM 939 N N . ASP A 1 114 ? 5.526 -8.086 -15.337 1.00 98.00 114 ASP A N 1
ATOM 940 C CA . ASP A 1 114 ? 6.983 -8.164 -15.458 1.00 98.00 114 ASP A CA 1
ATOM 941 C C . ASP A 1 114 ? 7.472 -7.760 -16.851 1.00 98.00 114 ASP A C 1
ATOM 943 O O . ASP A 1 114 ? 8.372 -6.929 -16.952 1.00 98.00 114 ASP A O 1
ATOM 947 N N . LYS A 1 115 ? 6.822 -8.236 -17.920 1.00 97.81 115 LYS A N 1
ATOM 948 C CA . LYS A 1 115 ? 7.193 -7.897 -19.307 1.00 97.81 115 LYS A CA 1
ATOM 949 C C . LYS A 1 115 ? 7.172 -6.394 -19.619 1.00 97.81 115 LYS A C 1
ATOM 951 O O . LYS A 1 115 ? 7.827 -5.969 -20.565 1.00 97.81 115 LYS A O 1
ATOM 956 N N . TYR A 1 116 ? 6.447 -5.595 -18.834 1.00 98.31 116 TYR A N 1
ATOM 957 C CA . TYR A 1 116 ? 6.361 -4.142 -19.001 1.00 98.31 116 TYR A CA 1
ATOM 958 C C . TYR A 1 116 ? 7.249 -3.378 -18.016 1.00 98.31 116 TYR A C 1
ATOM 960 O O . TYR A 1 116 ? 7.852 -2.372 -18.385 1.00 98.31 116 TYR A O 1
ATOM 968 N N . LEU A 1 117 ? 7.328 -3.834 -16.763 1.00 98.00 117 LEU A N 1
ATOM 969 C CA . LEU A 1 117 ? 7.998 -3.093 -15.690 1.00 98.00 117 LEU A CA 1
ATOM 970 C C . LEU A 1 117 ? 9.462 -3.508 -15.491 1.00 98.00 117 LEU A C 1
ATOM 972 O O . LEU A 1 117 ? 10.309 -2.661 -15.206 1.00 98.00 117 LEU A O 1
ATOM 976 N N . LEU A 1 118 ? 9.786 -4.791 -15.673 1.00 98.12 118 LEU A N 1
ATOM 977 C CA . LEU A 1 118 ? 11.139 -5.312 -15.471 1.00 98.12 118 LEU A CA 1
ATOM 978 C C . LEU A 1 118 ? 12.173 -4.718 -16.445 1.00 98.12 118 LEU A C 1
ATOM 980 O O . LEU A 1 118 ? 13.257 -4.369 -15.974 1.00 98.12 118 LEU A O 1
ATOM 984 N N . PRO A 1 119 ? 11.876 -4.509 -17.747 1.00 98.44 119 PRO A N 1
ATOM 985 C CA . PRO A 1 119 ? 12.827 -3.867 -18.656 1.00 98.44 119 PRO A CA 1
ATOM 986 C C . PRO A 1 119 ? 13.235 -2.456 -18.213 1.00 98.44 119 PRO A C 1
ATOM 988 O O . PRO A 1 119 ? 14.374 -2.048 -18.428 1.00 98.44 119 PRO A O 1
ATOM 991 N N . ILE A 1 120 ? 12.329 -1.716 -17.563 1.00 98.38 120 ILE A N 1
ATOM 992 C CA . ILE A 1 120 ? 12.613 -0.374 -17.038 1.00 98.38 120 ILE A CA 1
ATOM 993 C C . ILE A 1 120 ? 13.634 -0.480 -15.903 1.00 98.38 120 ILE A C 1
ATOM 995 O O . ILE A 1 120 ? 14.650 0.204 -15.926 1.00 98.38 120 ILE A O 1
ATOM 999 N N . LEU A 1 121 ? 13.409 -1.385 -14.948 1.00 98.12 121 LEU A N 1
ATOM 1000 C CA . LEU A 1 121 ? 14.334 -1.628 -13.835 1.00 98.12 121 LEU A CA 1
ATOM 1001 C C . LEU A 1 121 ? 15.705 -2.119 -14.326 1.00 98.12 121 LEU A C 1
ATOM 1003 O O . LEU A 1 121 ? 16.740 -1.683 -13.843 1.00 98.12 121 LEU A O 1
ATOM 1007 N N . GLN A 1 122 ? 15.745 -3.004 -15.319 1.00 97.69 122 GLN A N 1
ATOM 1008 C CA . GLN A 1 122 ? 17.006 -3.524 -15.859 1.00 97.69 122 GLN A CA 1
ATOM 1009 C C . GLN A 1 122 ? 17.813 -2.474 -16.628 1.00 97.69 122 GLN A C 1
ATOM 1011 O O . GLN A 1 122 ? 19.039 -2.548 -16.658 1.00 97.69 122 GLN A O 1
ATOM 1016 N N . LYS A 1 123 ? 17.136 -1.502 -17.248 1.00 9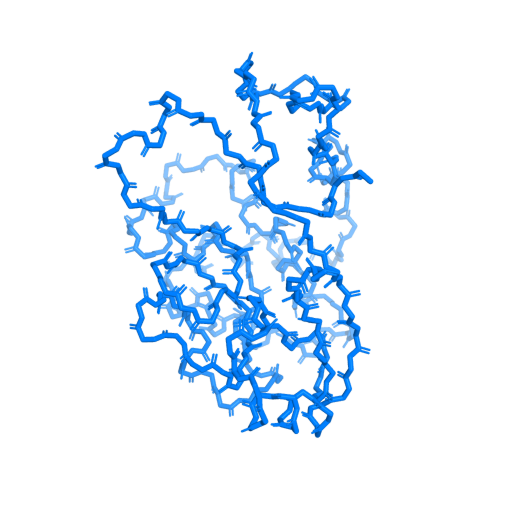7.94 123 LYS A N 1
ATOM 1017 C CA . LYS A 1 123 ? 17.777 -0.421 -18.004 1.00 97.94 123 LYS A CA 1
ATOM 1018 C C . LYS A 1 123 ? 18.544 0.559 -17.110 1.00 97.94 123 LYS A C 1
ATOM 1020 O O . LYS A 1 123 ? 19.459 1.220 -17.596 1.00 97.94 123 LYS A O 1
ATOM 1025 N N . HIS A 1 124 ? 18.165 0.681 -15.840 1.00 96.38 124 HIS A N 1
ATOM 1026 C CA . HIS A 1 124 ? 18.753 1.639 -14.908 1.00 96.38 124 HIS A CA 1
ATOM 1027 C C . HIS A 1 124 ? 19.654 0.928 -13.895 1.00 96.38 124 HIS A C 1
ATOM 1029 O O . HIS A 1 124 ? 19.215 0.013 -13.200 1.00 96.38 124 HIS A O 1
ATOM 1035 N N . GLU A 1 125 ? 20.917 1.358 -13.826 1.00 90.50 125 GLU A N 1
ATOM 1036 C CA . GLU A 1 125 ? 21.955 0.759 -12.974 1.00 90.50 125 GLU A CA 1
ATOM 1037 C C . GLU A 1 125 ? 21.635 0.901 -11.481 1.00 90.50 125 GLU A C 1
ATOM 1039 O O . GLU A 1 125 ? 21.838 -0.030 -10.698 1.00 90.50 125 GLU A O 1
ATOM 1044 N N . ASP A 1 126 ? 21.069 2.044 -11.098 1.00 92.81 126 ASP A N 1
ATOM 1045 C CA . ASP A 1 126 ? 20.738 2.368 -9.720 1.00 92.81 126 ASP A CA 1
ATOM 1046 C C . ASP A 1 126 ? 19.336 2.986 -9.566 1.00 92.81 126 ASP A C 1
ATOM 1048 O O . ASP A 1 126 ? 18.563 3.163 -10.513 1.00 92.81 126 ASP A O 1
ATOM 1052 N N . ARG A 1 127 ? 19.001 3.300 -8.310 1.00 95.31 127 ARG A N 1
ATOM 1053 C CA . ARG A 1 127 ? 17.700 3.839 -7.905 1.00 95.31 127 ARG A CA 1
ATOM 1054 C C . ARG A 1 127 ? 17.549 5.346 -8.173 1.00 95.31 127 ARG A C 1
ATOM 1056 O O . ARG A 1 127 ? 16.450 5.874 -8.000 1.00 95.31 127 ARG A O 1
ATOM 1063 N N . GLN A 1 128 ? 18.608 6.053 -8.573 1.00 97.06 128 GLN A N 1
ATOM 1064 C CA . GLN A 1 128 ? 18.601 7.511 -8.722 1.00 97.06 128 GLN A CA 1
ATOM 1065 C C . GLN A 1 128 ? 17.600 7.964 -9.784 1.00 97.06 128 GLN A C 1
ATOM 1067 O O . GLN A 1 128 ? 16.844 8.898 -9.536 1.00 97.06 128 GLN A O 1
ATOM 1072 N N . TYR A 1 129 ? 17.492 7.233 -10.898 1.00 97.25 129 TYR A N 1
ATOM 1073 C CA . TYR A 1 129 ? 16.480 7.485 -11.931 1.00 97.25 129 TYR A CA 1
ATOM 1074 C C . TYR A 1 129 ? 15.057 7.608 -11.355 1.00 97.25 129 TYR A C 1
ATOM 1076 O O . TYR A 1 129 ? 14.287 8.499 -11.721 1.00 97.25 129 TYR A O 1
ATOM 1084 N N . PHE A 1 130 ? 14.704 6.721 -10.423 1.00 97.81 130 PHE A N 1
ATOM 1085 C CA . PHE A 1 130 ? 13.387 6.709 -9.796 1.00 97.81 130 PHE A CA 1
ATOM 1086 C C . PHE A 1 130 ? 13.227 7.831 -8.770 1.00 97.81 130 PHE A C 1
ATOM 1088 O O . PHE A 1 130 ? 12.150 8.418 -8.685 1.00 97.81 130 PHE A O 1
ATOM 1095 N N . PHE A 1 131 ? 14.286 8.184 -8.038 1.00 97.50 131 PHE A N 1
ATOM 1096 C CA . PHE A 1 131 ? 14.274 9.360 -7.165 1.00 97.50 131 PHE A CA 1
ATOM 1097 C C . PHE A 1 131 ? 14.084 10.658 -7.947 1.00 97.50 131 PHE A C 1
ATOM 1099 O O . PHE A 1 131 ? 13.267 11.489 -7.549 1.00 97.50 131 PHE A O 1
ATOM 1106 N N . ASP A 1 132 ? 14.757 10.803 -9.084 1.00 97.81 132 ASP A N 1
ATOM 1107 C CA . ASP A 1 132 ? 14.605 11.965 -9.956 1.00 97.81 132 ASP A CA 1
ATOM 1108 C C . ASP A 1 132 ? 13.178 12.052 -10.502 1.00 97.81 132 ASP A C 1
ATOM 1110 O O . ASP A 1 132 ? 12.569 13.119 -10.468 1.00 97.81 132 ASP A O 1
ATOM 1114 N N . PHE A 1 133 ? 12.594 10.921 -10.914 1.00 97.88 133 PHE A N 1
ATOM 1115 C CA . PHE A 1 133 ? 11.200 10.854 -11.353 1.00 97.88 133 PHE A CA 1
ATOM 1116 C C . PHE A 1 133 ? 10.215 11.244 -10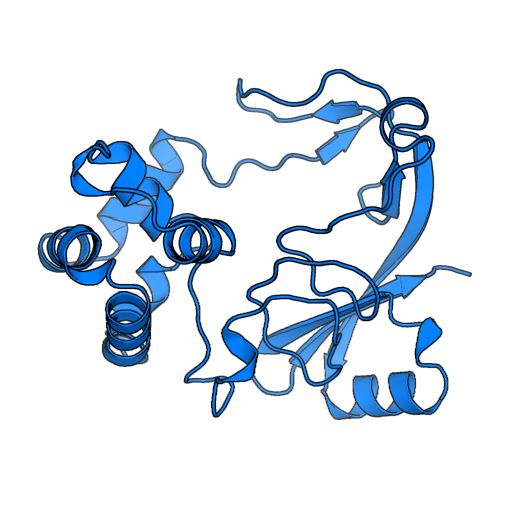.237 1.00 97.88 133 PHE A C 1
ATOM 1118 O O . PHE A 1 133 ? 9.295 12.033 -10.467 1.00 97.88 133 PHE A O 1
ATOM 1125 N N . ILE A 1 134 ? 10.409 10.728 -9.017 1.00 97.00 134 ILE A N 1
ATOM 1126 C CA . ILE A 1 134 ? 9.596 11.082 -7.844 1.00 97.00 134 ILE A CA 1
ATOM 1127 C C . ILE A 1 134 ? 9.667 12.587 -7.569 1.00 97.00 134 ILE A C 1
ATOM 1129 O O . ILE A 1 134 ? 8.630 13.210 -7.333 1.00 97.00 134 ILE A O 1
ATOM 1133 N N . ASN A 1 135 ? 10.868 13.168 -7.626 1.00 96.25 135 ASN A N 1
ATOM 1134 C CA . ASN A 1 135 ? 11.094 14.590 -7.383 1.00 96.25 135 ASN A CA 1
ATOM 1135 C C . ASN A 1 135 ? 10.473 15.456 -8.485 1.00 96.25 135 ASN A C 1
ATOM 1137 O O . ASN A 1 135 ? 9.742 16.395 -8.181 1.00 96.25 135 ASN A O 1
ATOM 1141 N N . GLN A 1 136 ? 10.701 15.108 -9.754 1.00 96.19 136 GLN A N 1
ATOM 1142 C CA . GLN A 1 136 ? 10.185 15.830 -10.919 1.00 96.19 136 GLN A CA 1
ATOM 1143 C C . GLN A 1 136 ? 8.655 15.934 -10.911 1.00 96.19 136 GLN A C 1
ATOM 1145 O O . GLN A 1 136 ? 8.099 16.948 -11.331 1.00 96.19 136 GLN A O 1
ATOM 1150 N N . TYR A 1 137 ? 7.969 14.879 -10.467 1.00 94.69 137 TYR A N 1
ATOM 1151 C CA . TYR A 1 137 ? 6.507 14.821 -10.444 1.00 94.69 137 TYR A CA 1
ATOM 1152 C C . TYR A 1 137 ? 5.902 15.009 -9.051 1.00 94.69 137 TYR A C 1
ATOM 1154 O O . TYR A 1 137 ? 4.691 14.857 -8.905 1.00 94.69 137 TYR A O 1
ATOM 1162 N N . HIS A 1 138 ? 6.717 15.358 -8.050 1.00 94.56 138 HIS A N 1
ATOM 1163 C CA . HIS A 1 138 ? 6.294 15.603 -6.670 1.00 94.56 138 HIS A CA 1
ATOM 1164 C C . HIS A 1 138 ? 5.438 14.473 -6.071 1.00 94.56 138 HIS A C 1
ATOM 1166 O O . HIS A 1 138 ? 4.470 14.718 -5.354 1.00 94.56 138 HIS A O 1
ATOM 1172 N N . LEU A 1 139 ? 5.789 13.215 -6.353 1.00 93.12 139 LEU A N 1
ATOM 1173 C CA . LEU A 1 139 ? 4.965 12.059 -5.967 1.00 93.12 139 LEU A CA 1
ATOM 1174 C C . LEU A 1 139 ? 4.951 11.784 -4.456 1.00 93.12 139 LEU A C 1
ATOM 1176 O O . LEU A 1 139 ? 4.096 11.047 -3.979 1.00 93.12 139 LEU A O 1
ATOM 1180 N N . ASN A 1 140 ? 5.870 12.398 -3.708 1.00 92.19 140 ASN A N 1
ATOM 1181 C CA . ASN A 1 140 ? 5.915 12.344 -2.246 1.00 92.19 140 ASN A CA 1
ATOM 1182 C C . ASN A 1 140 ? 5.148 13.497 -1.570 1.00 92.19 140 ASN A C 1
ATOM 1184 O O . ASN A 1 140 ? 5.173 13.593 -0.339 1.00 92.19 140 ASN A O 1
ATOM 1188 N N . GLU A 1 141 ? 4.518 14.398 -2.334 1.00 94.31 141 GLU A N 1
ATOM 1189 C CA . GLU A 1 141 ? 3.761 15.505 -1.750 1.00 94.31 141 GLU A CA 1
ATOM 1190 C C . GLU A 1 141 ? 2.568 14.971 -0.954 1.00 94.31 141 GLU A C 1
ATOM 1192 O O . GLU A 1 141 ? 1.849 14.066 -1.383 1.00 94.31 141 GLU A O 1
ATOM 1197 N N . LYS A 1 142 ? 2.349 15.537 0.234 1.00 92.62 142 LYS A N 1
ATOM 1198 C CA . LYS A 1 142 ? 1.298 15.059 1.127 1.00 92.62 142 LYS A CA 1
ATOM 1199 C C . LYS A 1 142 ? -0.029 15.718 0.784 1.00 92.62 142 LYS A C 1
ATOM 1201 O O . LYS A 1 142 ? -0.106 16.929 0.588 1.00 92.62 142 LYS A O 1
ATOM 1206 N N . ILE A 1 143 ? -1.085 14.914 0.806 1.00 92.94 143 ILE A N 1
ATOM 1207 C CA . ILE A 1 143 ? -2.452 15.412 0.938 1.00 92.94 143 ILE A CA 1
ATOM 1208 C C . ILE A 1 143 ? -2.777 15.414 2.432 1.00 92.94 143 ILE A C 1
ATOM 1210 O O . ILE A 1 143 ? -2.658 14.386 3.099 1.00 92.94 143 ILE A O 1
ATOM 1214 N N . ILE A 1 144 ? -3.149 16.572 2.968 1.00 93.62 144 ILE A N 1
ATOM 1215 C CA . ILE A 1 144 ? -3.432 16.767 4.395 1.00 93.62 144 ILE A CA 1
ATOM 1216 C C . ILE A 1 144 ? -4.814 17.378 4.596 1.00 93.62 144 ILE A C 1
ATOM 1218 O O . ILE A 1 144 ? -5.361 17.999 3.690 1.00 93.62 144 ILE A O 1
ATOM 1222 N N . MET A 1 145 ? -5.377 17.207 5.789 1.00 94.31 145 MET A N 1
ATOM 1223 C CA . MET A 1 145 ? -6.643 17.828 6.164 1.00 94.31 145 MET A CA 1
ATOM 1224 C C . MET A 1 145 ? -6.374 19.181 6.833 1.00 94.31 145 MET A C 1
ATOM 1226 O O . MET A 1 145 ? -5.712 19.237 7.871 1.00 94.31 145 MET A O 1
ATOM 1230 N N . GLN A 1 146 ? -6.904 20.262 6.266 1.00 93.19 146 GLN A N 1
ATOM 1231 C CA . GLN A 1 146 ? -6.826 21.624 6.800 1.00 93.19 146 GLN A CA 1
ATOM 1232 C C . GLN A 1 146 ? -8.208 22.265 6.735 1.00 93.19 146 GLN A C 1
ATOM 1234 O O . GLN A 1 146 ? -8.831 22.248 5.682 1.00 93.19 146 GLN A O 1
ATOM 1239 N N . GLU A 1 147 ? -8.701 22.791 7.860 1.00 92.75 147 GLU A N 1
ATOM 1240 C CA . GLU A 1 147 ? -10.007 23.475 7.915 1.00 92.75 147 GLU A CA 1
ATOM 1241 C C . GLU A 1 147 ? -11.130 22.673 7.231 1.00 92.75 147 GLU A C 1
ATOM 1243 O O . GLU A 1 147 ? -11.893 23.193 6.422 1.00 92.75 147 GLU A O 1
ATOM 1248 N N . ASN A 1 148 ? -11.196 21.368 7.525 1.00 94.44 148 ASN A N 1
ATOM 1249 C CA . ASN A 1 148 ? -12.158 20.426 6.944 1.00 94.44 148 ASN A CA 1
ATOM 1250 C C . ASN A 1 148 ? -12.059 20.222 5.416 1.00 94.44 148 ASN A C 1
ATOM 1252 O O . ASN A 1 148 ? -12.945 19.604 4.832 1.00 94.44 148 ASN A O 1
ATOM 1256 N N . HIS A 1 149 ? -10.986 20.663 4.765 1.00 94.88 149 HIS A N 1
ATOM 1257 C CA . HIS A 1 149 ? -10.730 20.452 3.342 1.00 94.88 149 HIS A CA 1
ATOM 1258 C C . HIS A 1 149 ? -9.416 19.699 3.123 1.00 94.88 149 HIS A C 1
ATOM 1260 O O . HIS A 1 149 ? -8.489 19.755 3.935 1.00 94.88 149 HIS A O 1
ATOM 1266 N N . LEU A 1 150 ? -9.330 18.973 2.008 1.00 94.69 150 LEU A N 1
ATOM 1267 C CA . LEU A 1 150 ? -8.063 18.393 1.577 1.00 94.69 150 LEU A CA 1
ATOM 1268 C C . LEU A 1 150 ? -7.189 19.497 0.982 1.00 94.69 150 LEU A C 1
ATOM 1270 O O . LEU A 1 150 ? -7.646 20.272 0.145 1.00 94.69 150 LEU A O 1
ATOM 1274 N N . HIS A 1 151 ? -5.926 19.527 1.389 1.00 94.44 151 HIS A N 1
ATOM 1275 C CA . HIS A 1 151 ? -4.912 20.453 0.900 1.00 94.44 151 HIS A CA 1
ATOM 1276 C C . HIS A 1 151 ? -3.695 19.685 0.388 1.00 94.44 151 HIS A C 1
ATOM 1278 O O . HIS A 1 151 ? -3.302 18.669 0.962 1.00 94.44 151 HIS A O 1
ATOM 1284 N N . CYS A 1 152 ? -3.093 20.182 -0.689 1.00 95.06 152 CYS A N 1
ATOM 1285 C CA . CYS A 1 152 ? -1.879 19.648 -1.293 1.00 95.06 152 CYS A CA 1
ATOM 1286 C C . CYS A 1 152 ? -1.061 20.824 -1.833 1.00 95.06 152 CYS A C 1
ATOM 1288 O O . CYS A 1 152 ? -1.619 21.706 -2.486 1.00 95.06 152 CYS A O 1
ATOM 1290 N N . ASN A 1 153 ? 0.250 20.853 -1.579 1.00 93.50 153 ASN A N 1
ATOM 1291 C CA . ASN A 1 153 ? 1.078 21.980 -2.027 1.00 93.50 153 ASN A CA 1
ATOM 1292 C C . ASN A 1 153 ? 1.357 21.951 -3.534 1.00 93.50 153 ASN A C 1
ATOM 1294 O O . ASN A 1 153 ? 1.742 22.971 -4.105 1.00 93.50 153 ASN A O 1
ATOM 1298 N N . VAL A 1 154 ? 1.139 20.808 -4.191 1.00 93.69 154 VAL A N 1
ATOM 1299 C CA . VAL A 1 154 ? 1.184 20.716 -5.649 1.00 93.69 154 VAL A CA 1
ATOM 1300 C C . VAL A 1 154 ? -0.204 20.772 -6.255 1.00 93.69 154 VAL A C 1
ATOM 1302 O O . VAL A 1 154 ? -1.174 20.221 -5.734 1.00 93.69 154 VAL A O 1
ATOM 1305 N N . LYS A 1 155 ? -0.285 21.422 -7.417 1.00 87.88 155 LYS A N 1
ATOM 1306 C CA . LYS A 1 155 ? -1.514 21.506 -8.199 1.00 87.88 155 LYS A CA 1
ATOM 1307 C C . LYS A 1 155 ? -1.864 20.122 -8.747 1.00 87.88 155 LYS A C 1
ATOM 1309 O O . LYS A 1 155 ? -1.383 19.718 -9.803 1.00 87.88 155 LYS A O 1
ATOM 1314 N N . THR A 1 156 ? -2.720 19.415 -8.025 1.00 90.25 156 THR A N 1
ATOM 1315 C CA . THR A 1 156 ? -3.271 18.115 -8.407 1.00 90.25 156 THR A CA 1
ATOM 1316 C C . THR A 1 156 ? -4.782 18.102 -8.206 1.00 90.25 156 THR A C 1
ATOM 1318 O O . THR A 1 156 ? -5.352 18.999 -7.583 1.00 90.25 156 THR A O 1
ATOM 1321 N N . HIS A 1 157 ? -5.455 17.108 -8.776 1.00 92.31 157 HIS A N 1
ATOM 1322 C CA . HIS A 1 157 ? -6.889 16.958 -8.593 1.00 92.31 157 HIS A CA 1
ATOM 1323 C C . HIS A 1 157 ? -7.171 16.344 -7.219 1.00 92.31 157 HIS A C 1
ATOM 1325 O O . HIS A 1 157 ? -6.973 15.148 -7.016 1.00 92.31 157 HIS A O 1
ATOM 1331 N N . ILE A 1 158 ? -7.654 17.167 -6.292 1.00 93.88 158 ILE A N 1
ATOM 1332 C CA . ILE A 1 158 ? -8.201 16.730 -5.006 1.00 93.88 158 ILE A CA 1
ATOM 1333 C C . ILE A 1 158 ? -9.665 17.175 -4.886 1.00 93.88 158 ILE A C 1
ATOM 1335 O O . ILE A 1 158 ? -10.036 18.211 -5.445 1.00 93.88 158 ILE A O 1
ATOM 1339 N N . PRO A 1 159 ? -10.521 16.416 -4.181 1.00 92.81 159 PRO A N 1
ATOM 1340 C CA . PRO A 1 159 ? -11.884 16.846 -3.892 1.00 92.81 159 PRO A CA 1
ATOM 1341 C C . PRO A 1 159 ? -11.922 18.202 -3.173 1.00 92.81 159 PRO A C 1
ATOM 1343 O O . PRO A 1 159 ? -11.253 18.383 -2.162 1.00 92.81 159 PRO A O 1
ATOM 1346 N N . THR A 1 160 ? -12.766 19.118 -3.649 1.00 93.19 160 THR A N 1
ATOM 1347 C CA . THR A 1 160 ? -12.974 20.456 -3.057 1.00 93.19 160 THR A CA 1
ATOM 1348 C C . THR A 1 160 ? -14.107 20.493 -2.028 1.00 93.19 160 THR A C 1
ATOM 1350 O O . THR A 1 160 ? -14.584 21.561 -1.665 1.00 93.19 160 THR A O 1
ATOM 1353 N N . CYS A 1 161 ? -14.618 19.332 -1.622 1.00 94.62 161 CYS A N 1
ATOM 1354 C CA . CYS A 1 161 ? -15.732 19.235 -0.688 1.00 94.62 161 CYS A CA 1
ATOM 1355 C C . CYS A 1 161 ? -15.260 19.309 0.767 1.00 94.62 161 CYS A C 1
ATOM 1357 O O . CYS A 1 161 ? -14.155 18.869 1.082 1.00 94.62 161 CYS A O 1
ATOM 1359 N N . GLU A 1 162 ? -16.143 19.765 1.652 1.00 95.62 162 GLU A N 1
ATOM 1360 C CA . GLU A 1 162 ? -15.894 19.768 3.092 1.00 95.62 162 GLU A CA 1
ATOM 1361 C C . GLU A 1 162 ? -16.037 18.355 3.690 1.00 95.62 162 GLU A C 1
ATOM 1363 O O . GLU A 1 162 ? -16.912 17.570 3.309 1.00 95.62 162 GLU A O 1
ATOM 1368 N N . PHE A 1 163 ? -15.194 18.029 4.663 1.00 95.38 163 PHE A N 1
ATOM 1369 C CA . PHE A 1 163 ? -15.209 16.790 5.425 1.00 95.38 163 PHE A CA 1
ATOM 1370 C C . PHE A 1 163 ? -15.473 17.066 6.904 1.00 95.38 163 PHE A C 1
ATOM 1372 O O . PHE A 1 163 ? -14.944 17.999 7.490 1.00 95.38 163 PHE A O 1
ATOM 1379 N N . LYS A 1 164 ? -16.229 16.191 7.559 1.00 94.56 164 LYS A N 1
ATOM 1380 C CA . LYS A 1 164 ? -16.438 16.217 9.006 1.00 94.56 164 LYS A CA 1
ATOM 1381 C C . LYS A 1 164 ? -15.597 15.141 9.668 1.00 94.56 164 LYS A C 1
ATOM 1383 O O . LYS A 1 164 ? -15.568 13.999 9.211 1.00 94.56 164 LYS A O 1
ATOM 1388 N N . LEU A 1 165 ? -14.935 15.498 10.764 1.00 92.94 165 LEU A N 1
ATOM 1389 C CA . LEU A 1 165 ? -14.265 14.527 11.621 1.00 92.94 165 LEU A CA 1
ATOM 1390 C C . LEU A 1 165 ? -15.317 13.589 12.228 1.00 92.94 165 LEU A C 1
ATOM 1392 O O . LEU A 1 165 ? -16.151 14.026 13.016 1.00 92.94 165 LEU A O 1
ATOM 1396 N N . ALA A 1 166 ? -15.270 12.310 11.863 1.00 90.38 166 ALA A N 1
ATOM 1397 C CA . ALA A 1 166 ? -16.158 11.287 12.402 1.00 90.38 166 ALA A CA 1
ATOM 1398 C C . ALA A 1 166 ? -15.666 10.788 13.765 1.00 90.38 166 ALA A C 1
ATOM 1400 O O . ALA A 1 166 ? -16.448 10.660 14.701 1.00 90.38 166 ALA A O 1
ATOM 1401 N N . TYR A 1 167 ? -14.362 10.531 13.889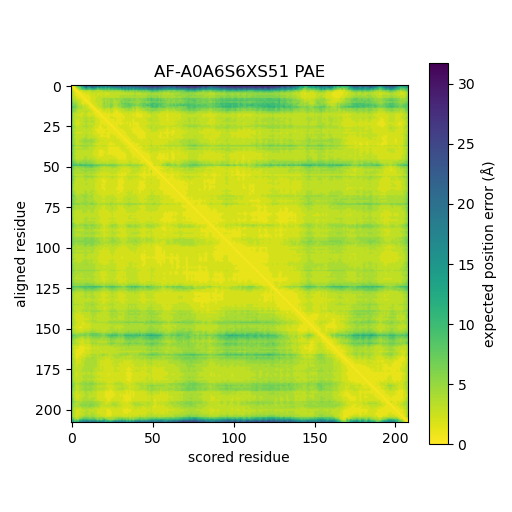 1.00 88.94 167 TYR A N 1
ATOM 1402 C CA . TYR A 1 167 ? -13.724 10.203 15.162 1.00 88.94 167 TYR A CA 1
ATOM 1403 C C . TYR A 1 167 ? -12.213 10.425 15.099 1.00 88.94 167 TYR A C 1
ATOM 1405 O O . TYR A 1 167 ? -11.587 10.314 14.040 1.00 88.94 167 TYR A O 1
ATOM 1413 N N . LYS A 1 168 ? -11.622 10.717 16.260 1.00 92.19 168 LYS A N 1
ATOM 1414 C CA . LYS A 1 168 ? -10.170 10.819 16.429 1.00 92.19 168 LYS A CA 1
ATOM 1415 C C . LYS A 1 168 ? -9.552 9.433 16.542 1.00 92.19 168 LYS A C 1
ATOM 1417 O O . LYS A 1 168 ? -10.143 8.520 17.123 1.00 92.19 168 LYS A O 1
ATOM 1422 N N . VAL A 1 169 ? -8.337 9.300 16.029 1.00 92.06 169 VAL A N 1
ATOM 1423 C CA . VAL A 1 169 ? -7.531 8.094 16.211 1.00 92.06 169 VAL A CA 1
ATOM 1424 C C . VAL A 1 169 ? -6.199 8.446 16.848 1.00 92.06 169 VAL A C 1
ATOM 1426 O O . VAL A 1 169 ? -5.702 9.558 16.698 1.00 92.06 169 VAL A O 1
ATOM 1429 N N . LYS A 1 170 ? -5.613 7.486 17.554 1.00 93.31 170 LYS A N 1
ATOM 1430 C CA . LYS A 1 170 ? -4.226 7.541 17.998 1.00 93.31 170 LYS A CA 1
ATOM 1431 C C . LYS A 1 170 ? -3.448 6.463 17.266 1.00 93.31 170 LYS A C 1
ATOM 1433 O O . LYS A 1 170 ? -3.895 5.317 17.222 1.00 93.31 170 LYS A O 1
ATOM 1438 N N . ARG A 1 171 ? -2.300 6.831 16.702 1.00 93.81 171 ARG A N 1
ATOM 1439 C CA . ARG A 1 171 ? -1.345 5.877 16.143 1.00 93.81 171 ARG A CA 1
ATOM 1440 C C . ARG A 1 171 ? -0.325 5.493 17.205 1.00 93.81 171 ARG A C 1
ATOM 1442 O O . ARG A 1 171 ? 0.257 6.371 17.835 1.00 93.81 171 ARG A O 1
ATOM 1449 N N . ASP A 1 172 ? -0.076 4.201 17.343 1.00 95.19 172 ASP A N 1
ATOM 1450 C CA . ASP A 1 172 ? 0.979 3.657 18.187 1.00 95.19 172 ASP A CA 1
ATOM 1451 C C . ASP A 1 172 ? 1.826 2.657 17.385 1.00 95.19 172 ASP A C 1
ATOM 1453 O O . ASP A 1 172 ? 1.326 1.998 16.472 1.00 95.19 172 ASP A O 1
ATOM 1457 N N . ASN A 1 173 ? 3.109 2.540 17.735 1.00 97.31 173 ASN A N 1
ATOM 1458 C CA . ASN A 1 173 ? 4.005 1.530 17.176 1.00 97.31 173 ASN A CA 1
ATOM 1459 C C . ASN A 1 173 ? 4.411 0.564 18.285 1.00 97.31 173 ASN A C 1
ATOM 1461 O O . ASN A 1 173 ? 4.981 0.986 19.292 1.00 97.31 173 ASN A O 1
ATOM 1465 N N . PHE A 1 174 ? 4.118 -0.719 18.103 1.00 97.81 174 PHE A N 1
ATOM 1466 C CA . PHE A 1 174 ? 4.321 -1.741 19.122 1.00 97.81 174 PHE A CA 1
ATOM 1467 C C . PHE A 1 174 ? 4.901 -3.028 18.541 1.00 97.81 174 PHE A C 1
ATOM 1469 O O . PHE A 1 174 ? 4.794 -3.306 17.347 1.00 97.81 174 PHE A O 1
ATOM 1476 N N . SER A 1 175 ? 5.481 -3.851 19.414 1.00 98.19 175 SER A N 1
ATOM 1477 C CA . SER A 1 175 ? 5.855 -5.215 19.055 1.00 98.19 175 SER A CA 1
ATOM 1478 C C . SER A 1 175 ? 4.611 -6.070 18.803 1.00 98.19 175 SER A C 1
ATOM 1480 O O . SER A 1 175 ? 3.539 -5.813 19.359 1.00 98.19 175 SER A O 1
ATOM 1482 N N . ARG A 1 176 ? 4.772 -7.140 18.018 1.00 97.44 176 ARG A N 1
ATOM 1483 C CA . ARG A 1 176 ? 3.721 -8.136 17.764 1.00 97.44 176 ARG A CA 1
ATOM 1484 C C . ARG A 1 176 ? 3.034 -8.605 19.050 1.00 97.44 176 ARG A C 1
ATOM 1486 O O . ARG A 1 176 ? 1.816 -8.540 19.133 1.00 97.44 176 ARG A O 1
ATOM 1493 N N . TYR A 1 177 ? 3.823 -8.990 20.054 1.00 98.00 177 TYR A N 1
ATOM 1494 C CA . TYR A 1 177 ? 3.331 -9.470 21.349 1.00 98.00 177 TYR A CA 1
ATOM 1495 C C . TYR A 1 177 ? 2.390 -8.464 22.027 1.00 98.00 177 TYR A C 1
ATOM 1497 O O . TYR A 1 177 ? 1.311 -8.816 22.497 1.00 98.00 177 TYR A O 1
ATOM 1505 N N . THR A 1 178 ? 2.767 -7.184 22.043 1.00 98.06 178 THR A N 1
ATOM 1506 C CA . THR A 1 178 ? 1.928 -6.134 22.627 1.00 98.06 178 THR A CA 1
ATOM 1507 C C . THR A 1 178 ? 0.627 -5.958 21.846 1.00 98.06 178 THR A C 1
ATOM 1509 O O . THR A 1 178 ? -0.429 -5.806 22.457 1.00 98.06 178 THR A O 1
ATOM 1512 N N . VAL A 1 179 ? 0.670 -6.010 20.510 1.00 97.62 179 VAL A N 1
ATOM 1513 C CA . VAL A 1 179 ? -0.542 -5.901 19.684 1.00 97.62 179 VAL A CA 1
ATOM 1514 C C . VAL A 1 179 ? -1.454 -7.118 19.857 1.00 97.62 179 VAL A C 1
ATOM 1516 O O . VAL A 1 179 ? -2.662 -6.939 19.979 1.00 97.62 179 VAL A O 1
ATOM 1519 N N . GLU A 1 180 ? -0.908 -8.334 19.941 1.00 97.88 180 GLU A N 1
ATOM 1520 C CA . GLU A 1 180 ? -1.666 -9.565 20.224 1.00 97.88 180 GLU A CA 1
ATOM 1521 C C . GLU A 1 180 ? -2.364 -9.497 21.588 1.00 97.88 180 GLU A C 1
ATOM 1523 O O . GLU A 1 180 ? -3.546 -9.828 21.691 1.00 97.88 180 GLU A O 1
ATOM 1528 N N . ASN A 1 181 ? -1.687 -8.981 22.618 1.00 97.81 181 ASN A N 1
ATOM 1529 C CA . ASN A 1 181 ? -2.303 -8.750 23.924 1.00 97.81 181 ASN A CA 1
ATOM 1530 C C . ASN A 1 181 ? -3.442 -7.726 23.856 1.00 97.81 181 ASN A C 1
ATOM 1532 O O . ASN A 1 181 ? -4.500 -7.956 24.438 1.00 97.81 181 ASN A O 1
ATOM 1536 N N . ILE A 1 182 ? -3.266 -6.606 23.144 1.00 96.69 182 ILE A N 1
ATOM 1537 C CA . ILE A 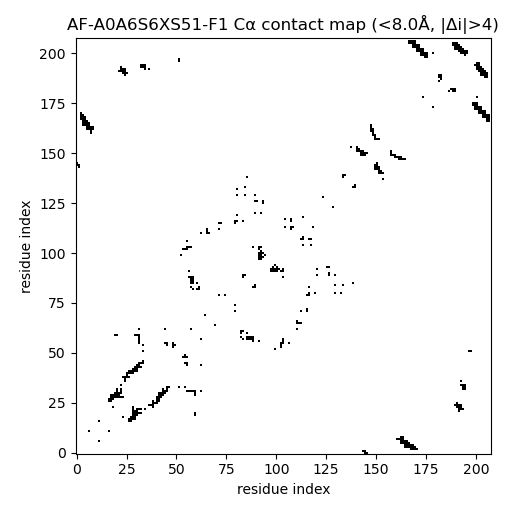1 182 ? -4.342 -5.614 22.973 1.00 96.69 182 ILE A CA 1
ATOM 1538 C C . ILE A 1 182 ? -5.526 -6.246 22.235 1.00 96.69 182 ILE A C 1
ATOM 1540 O O . ILE A 1 182 ? -6.659 -6.106 22.685 1.00 96.69 182 ILE A O 1
ATOM 1544 N N . TYR A 1 183 ? -5.267 -6.965 21.141 1.00 96.25 183 TYR A N 1
ATOM 1545 C CA . TYR A 1 183 ? -6.299 -7.604 20.328 1.00 96.25 183 TYR A CA 1
ATOM 1546 C C . TYR A 1 183 ? -7.085 -8.658 21.118 1.00 96.25 183 TYR A C 1
ATOM 1548 O O . TYR A 1 183 ? -8.309 -8.680 21.061 1.00 96.25 183 TYR A O 1
ATOM 1556 N N . THR A 1 184 ? -6.393 -9.471 21.919 1.00 96.69 184 THR A N 1
ATOM 1557 C CA . THR A 1 184 ? -7.015 -10.507 22.761 1.00 96.69 184 THR A CA 1
ATOM 1558 C C . THR A 1 184 ? -7.923 -9.905 23.835 1.00 96.69 184 THR A C 1
ATOM 1560 O O . THR A 1 184 ? -8.981 -10.456 24.120 1.00 96.69 184 THR A O 1
ATOM 1563 N N . ASN A 1 185 ? -7.536 -8.770 24.426 1.00 96.19 185 ASN A N 1
ATOM 1564 C CA . ASN A 1 185 ? -8.325 -8.116 25.474 1.00 96.19 185 ASN A CA 1
ATOM 1565 C C . ASN A 1 185 ? -9.442 -7.214 24.923 1.00 96.19 185 ASN A C 1
ATOM 1567 O O . ASN A 1 185 ? -10.471 -7.050 25.571 1.00 96.19 185 ASN A O 1
ATOM 1571 N N . 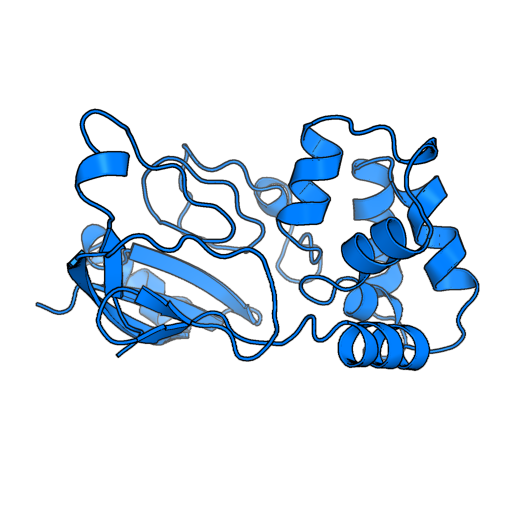ASN A 1 186 ? -9.228 -6.570 23.771 1.00 94.38 186 ASN A N 1
ATOM 1572 C CA . ASN A 1 186 ? -10.170 -5.632 23.162 1.00 94.38 186 ASN A CA 1
ATOM 1573 C C . ASN A 1 186 ? -9.886 -5.454 21.656 1.00 94.38 186 ASN A C 1
ATOM 1575 O O . ASN A 1 186 ? -9.287 -4.456 21.232 1.00 94.38 186 ASN A O 1
ATOM 1579 N N . ALA A 1 187 ? -10.331 -6.419 20.848 1.00 92.69 187 ALA A N 1
ATOM 1580 C CA . ALA A 1 187 ? -10.164 -6.418 19.394 1.00 92.69 187 ALA A CA 1
ATOM 1581 C C . ALA A 1 187 ? -10.699 -5.137 18.726 1.00 92.69 187 ALA A C 1
ATOM 1583 O O . ALA A 1 187 ? -10.000 -4.532 17.910 1.00 92.69 187 ALA A O 1
ATOM 1584 N N . ASP A 1 188 ? -11.878 -4.669 19.143 1.00 91.88 188 ASP A N 1
ATOM 1585 C CA . ASP A 1 188 ? -12.566 -3.500 18.572 1.00 91.88 188 ASP A CA 1
ATOM 1586 C C . ASP A 1 188 ? -11.846 -2.169 18.831 1.00 91.88 188 ASP A C 1
ATOM 1588 O O . ASP A 1 188 ? -12.158 -1.139 18.220 1.00 91.88 188 ASP A O 1
ATOM 1592 N N . SER A 1 189 ? -10.862 -2.168 19.735 1.00 92.75 189 SER A N 1
ATOM 1593 C CA . SER A 1 189 ? -10.035 -0.992 19.988 1.00 92.75 189 SER A CA 1
ATOM 1594 C C . SER A 1 189 ? -9.024 -0.719 18.873 1.00 92.75 189 SER A C 1
ATOM 1596 O O . SER A 1 189 ? -8.572 0.423 18.750 1.00 92.75 189 SER A O 1
ATOM 1598 N N . ILE A 1 190 ? -8.676 -1.729 18.065 1.00 95.38 190 ILE A N 1
ATOM 1599 C CA . ILE A 1 190 ? -7.732 -1.626 16.948 1.00 95.38 190 ILE A CA 1
ATOM 1600 C C . ILE A 1 190 ? -8.519 -1.435 15.651 1.00 95.38 190 ILE A C 1
ATOM 1602 O O . ILE A 1 190 ? -9.208 -2.334 15.176 1.00 95.38 190 ILE A O 1
ATOM 1606 N N . ILE A 1 191 ? -8.371 -0.259 15.047 1.00 94.81 191 ILE A N 1
ATOM 1607 C CA . ILE A 1 191 ? -9.014 0.093 13.778 1.00 94.81 191 ILE A CA 1
ATOM 1608 C C . ILE A 1 191 ? -8.165 -0.387 12.611 1.00 94.81 191 ILE A C 1
ATOM 1610 O O . ILE A 1 191 ? -8.689 -0.989 11.681 1.00 94.81 191 ILE A O 1
ATOM 1614 N N . THR A 1 192 ? -6.860 -0.111 12.656 1.00 95.75 192 THR A N 1
ATOM 1615 C CA . THR A 1 192 ? -5.914 -0.537 11.621 1.00 95.75 192 THR A CA 1
ATOM 1616 C C . THR A 1 192 ? -4.713 -1.232 12.232 1.00 95.75 192 THR A C 1
ATOM 1618 O O . THR A 1 192 ? -4.327 -0.930 13.364 1.00 95.75 192 THR A O 1
ATOM 1621 N N . THR A 1 193 ? -4.103 -2.143 11.477 1.00 96.88 193 THR A N 1
ATOM 1622 C CA . THR A 1 193 ? -2.874 -2.827 11.884 1.00 96.88 193 THR A CA 1
ATOM 1623 C C . THR A 1 193 ? -2.030 -3.243 10.686 1.00 96.88 193 THR A C 1
ATOM 1625 O O . THR A 1 193 ? -2.482 -3.987 9.819 1.00 96.88 193 THR A O 1
ATOM 1628 N N . ALA A 1 194 ? -0.783 -2.785 10.653 1.00 96.25 194 ALA A N 1
ATOM 1629 C CA . ALA A 1 194 ? 0.164 -3.109 9.596 1.00 96.25 194 ALA A CA 1
ATOM 1630 C C . ALA A 1 194 ? 1.532 -3.444 10.190 1.00 96.25 194 ALA A C 1
ATOM 1632 O O . ALA A 1 194 ? 2.062 -2.692 11.009 1.00 96.25 194 ALA A O 1
ATOM 1633 N N . GLU A 1 195 ? 2.124 -4.550 9.749 1.00 95.94 195 GLU A N 1
ATOM 1634 C CA . GLU A 1 195 ? 3.499 -4.921 10.063 1.00 95.94 195 GLU A CA 1
ATOM 1635 C C . GLU A 1 195 ? 4.463 -4.055 9.230 1.00 95.94 195 GLU A C 1
ATOM 1637 O O . GLU A 1 195 ? 4.536 -4.177 8.001 1.00 95.94 195 GLU A O 1
ATOM 1642 N N . THR A 1 196 ? 5.179 -3.149 9.899 1.00 93.06 196 THR A N 1
ATOM 1643 C CA . THR A 1 196 ? 6.096 -2.160 9.294 1.00 93.06 196 THR A CA 1
ATOM 1644 C C . THR A 1 196 ? 7.536 -2.659 9.219 1.00 93.06 196 THR A C 1
ATOM 1646 O O . THR A 1 196 ? 8.320 -2.228 8.374 1.00 93.06 196 THR A O 1
ATOM 1649 N N . PHE A 1 197 ? 7.877 -3.588 10.105 1.00 92.06 197 PHE A N 1
ATOM 1650 C CA . PHE A 1 197 ? 9.071 -4.416 10.090 1.00 92.06 197 PHE A CA 1
ATOM 1651 C C . PHE A 1 197 ? 8.705 -5.751 10.734 1.00 92.06 197 PHE A C 1
ATOM 1653 O O . PHE A 1 197 ? 7.722 -5.820 11.467 1.00 92.06 197 PHE A O 1
ATOM 1660 N N . ARG A 1 198 ? 9.484 -6.812 10.510 1.00 94.25 198 ARG A N 1
ATOM 1661 C CA . ARG A 1 198 ? 9.209 -8.118 11.124 1.00 94.25 198 ARG A CA 1
ATOM 1662 C C . ARG A 1 198 ? 8.975 -7.974 12.637 1.00 94.25 198 ARG A C 1
ATOM 1664 O O . ARG A 1 198 ? 9.868 -7.534 13.361 1.00 94.25 198 ARG A O 1
ATOM 1671 N N . ASN A 1 199 ? 7.793 -8.383 13.096 1.00 95.88 199 ASN A N 1
ATOM 1672 C CA . ASN A 1 199 ? 7.300 -8.293 14.471 1.00 95.88 199 ASN A CA 1
ATOM 1673 C C . ASN A 1 199 ? 7.127 -6.871 15.044 1.00 95.88 199 ASN A C 1
ATOM 1675 O O . ASN A 1 199 ? 7.018 -6.722 16.263 1.00 95.88 199 ASN A O 1
ATOM 1679 N N . GLN A 1 200 ? 7.074 -5.842 14.199 1.00 97.56 200 GLN A N 1
ATOM 1680 C CA . GLN A 1 200 ? 6.819 -4.448 14.567 1.00 97.56 200 GLN A CA 1
ATOM 1681 C C . GLN A 1 200 ? 5.596 -3.942 13.809 1.00 97.56 200 GLN A C 1
ATOM 1683 O O . GLN A 1 200 ? 5.521 -4.053 12.586 1.00 97.56 200 GLN A O 1
ATOM 1688 N N . TYR A 1 201 ? 4.638 -3.391 14.540 1.00 97.88 201 TYR A N 1
ATOM 1689 C CA . TYR A 1 201 ? 3.316 -3.062 14.032 1.00 97.88 201 TYR A CA 1
ATOM 1690 C C . TYR A 1 201 ? 2.992 -1.596 14.279 1.00 97.88 201 TYR A C 1
ATOM 1692 O O . TYR A 1 201 ? 3.170 -1.096 15.389 1.00 97.88 201 TYR A O 1
ATOM 1700 N N . SER A 1 202 ? 2.464 -0.934 13.253 1.00 97.00 202 SER A N 1
ATOM 1701 C CA . SER A 1 202 ? 1.787 0.356 13.368 1.00 97.00 202 SER A CA 1
ATOM 1702 C C . SER A 1 202 ? 0.290 0.093 13.481 1.00 97.00 202 SER A C 1
ATOM 1704 O O . SER A 1 202 ? -0.299 -0.502 12.574 1.00 97.00 202 SER A O 1
ATOM 1706 N N . ILE A 1 203 ? -0.325 0.537 14.577 1.00 96.50 203 ILE A N 1
ATOM 1707 C CA . ILE A 1 203 ? -1.767 0.403 14.807 1.00 96.50 203 ILE A CA 1
ATOM 1708 C C . ILE A 1 203 ? -2.421 1.767 15.000 1.00 96.50 203 ILE A C 1
ATOM 1710 O O . ILE A 1 203 ? -1.845 2.648 15.637 1.00 96.50 203 ILE A O 1
ATOM 1714 N N . CYS A 1 204 ? -3.641 1.933 14.492 1.00 95.25 204 CYS A N 1
ATOM 1715 C CA . CYS A 1 204 ? -4.503 3.059 14.851 1.00 95.25 204 CYS A CA 1
ATOM 1716 C C . CYS A 1 204 ? -5.627 2.576 15.765 1.00 95.25 204 CYS A C 1
ATOM 1718 O O . CYS A 1 204 ? -6.303 1.593 15.461 1.00 95.25 204 CYS A O 1
ATOM 1720 N N . ARG A 1 205 ? -5.854 3.292 16.865 1.00 92.81 205 ARG A N 1
ATOM 1721 C CA . ARG A 1 205 ? -6.887 2.999 17.864 1.00 92.81 205 ARG A CA 1
ATOM 1722 C C . ARG A 1 205 ? -7.849 4.170 18.010 1.00 92.81 205 ARG A C 1
ATOM 1724 O O . ARG A 1 205 ? -7.445 5.315 17.809 1.00 92.81 205 ARG A O 1
ATOM 1731 N N . LYS A 1 206 ? -9.106 3.905 18.379 1.00 85.44 206 LYS A N 1
ATOM 1732 C CA . LYS A 1 206 ? -10.061 4.976 18.722 1.00 85.44 206 LYS A CA 1
ATOM 1733 C C . LYS A 1 206 ? -9.564 5.710 19.969 1.00 85.44 206 LYS A C 1
ATOM 1735 O O . LYS A 1 206 ? -9.165 5.064 20.938 1.00 85.44 206 LYS A O 1
ATOM 1740 N N . VAL A 1 207 ? -9.581 7.041 19.940 1.00 81.69 207 VAL A N 1
ATOM 1741 C CA . VAL A 1 207 ? -9.402 7.843 21.159 1.00 81.69 207 VAL A CA 1
ATOM 1742 C C . VAL A 1 207 ? -10.753 7.877 21.864 1.00 81.69 207 VAL A C 1
ATOM 1744 O O . VAL A 1 207 ? -11.722 8.345 21.266 1.00 81.69 207 VAL A O 1
ATOM 1747 N N . VAL A 1 208 ? -10.809 7.319 23.076 1.00 64.31 208 VAL A N 1
ATOM 1748 C CA . VAL A 1 208 ? -11.970 7.413 23.977 1.00 64.31 208 VAL A CA 1
ATOM 1749 C C . VAL A 1 208 ? -11.916 8.745 24.709 1.00 64.31 208 VAL A C 1
ATOM 1751 O O . VAL A 1 208 ? -10.799 9.107 25.147 1.00 64.31 208 VAL A O 1
#

Sequence (208 aa):
MNDGLYLNPERVKGKEPIYVDLSITHGKCFDNHMTFIKNPECINPNIIAKDYYHKYNGSTLSFLIALYERDLSKYSQKQLNAMIVIDGWDAGYYKYNGKFRDVMINWMKLFEVDKYLLPILQKHEDRQYFFDFINQYHLNEKIIMQENHLHCNVKTHIPTCEFKLAYKVKRDNFSRYTVENIYTNNADSIITTAETFRNQYSICRKVV

pLDDT: mean 94.52, std 5.3, range [49.25, 98.44]

Solvent-access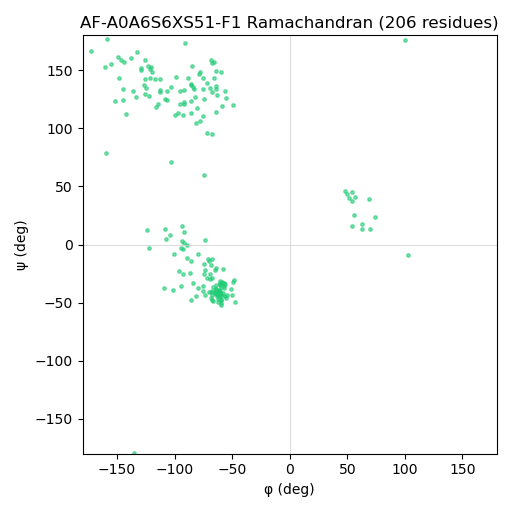ible surface area (backbone atoms only — not comparable to full-atom values): 12022 Å² total; per-residue (Å²): 131,76,51,50,50,69,41,39,72,78,83,46,63,98,53,84,76,72,40,69,71,43,47,46,43,70,62,43,24,39,29,38,67,44,58,88,73,74,29,92,55,41,55,43,75,36,77,77,35,88,45,80,87,57,37,63,61,52,25,46,65,47,50,51,43,42,76,66,67,57,72,63,91,78,51,50,72,69,56,55,50,46,48,38,51,42,78,44,26,53,48,30,52,50,45,79,87,26,75,36,27,66,51,46,51,51,51,28,52,76,50,70,42,32,91,70,51,47,61,58,57,70,72,41,95,62,62,61,68,57,52,51,52,36,60,76,68,50,69,81,64,60,78,43,65,51,96,44,26,68,42,53,94,60,99,66,97,68,69,90,56,66,36,44,78,75,45,51,38,44,79,49,78,41,46,45,68,59,51,52,53,45,42,76,77,42,48,89,49,45,49,28,46,31,51,79,47,90,63,29,30,44,33,32,24,69,62,128

Mean predicted aligned error: 3.66 Å

Radius of gyration: 18.4 Å; Cα contacts (8 Å, |Δi|>4): 314; chains: 1; bounding box: 49×41×49 Å

Nearest PDB structures (foldseek):
  4v59-assembly1_A  TM=7.170E-01  e=2.678E+00  Thermomyces lanuginosus
  6ql7-assembly1_A  TM=7.292E-01  e=5.706E+00  Saccharomyces cerevisiae S288C

Foldseek 3Di:
DQFFDWAQCVVCVPHFDEDECFFFLEGAYEHQFDDPRDYPNYDYPQVPAPADLLGDQFGSVLVVCLVVVPDCVPPDPLRLLCRCCQSNVLCCCAPPNNPNNVSSLVVCVVSVNCVPNVVVSVVDPHCVVSVVSCVVVVVVWDFGADPQATDTPDPDDDDGGGIDGPFGKDKDKDFLVVVVVCCVVPVQQWGGWGPPDHRIIITIGTDD

Secondary structure (DSSP, 8-state):
---EEEE-HHHHTT----EES--BSSS-EE-----SS--TTEE-GGGS-SSTTSS--S-HHHHHHHHTT--GGG--HHHHHHHHHGGGTTHHHHHHHHTTHHHHHHHHHHTT-HHHHHHHHHH-SSSHHHHHHHHHTTTTPPEEEETTEEEESS------S--EEEEEEEEEEEEHHHHHHHHHHHGGGEEEEEEEETTEEEEEEE--